Protein AF-A0A6S7HRQ6-F1 (afdb_monomer_lite)

pLDDT: mean 72.03, std 25.21, range [22.36, 98.38]

Secondary structure (DSSP, 8-state):
--------S-SPP-TTS------PPPP----SPPP--TT-----------SSSS---EEEEE-SSTT--EEEEE-SBS-B-TT-EEEEEESSPPPHHHHHH----STTEEEETTEEEE--S--TT-GGGGPBPTTHHHHHHHHHHHHBTTSPPP-HHHHHHHHHHHHHT-SEEEEEETTEEEEEESS-B--BSS-EEEB---S-TTTTHHHHHHHSTTTT-HHHHHHHHHHHH-TTB-PPPS--TT-SSSS-STT-----

Radius of gyration: 21.32 Å; chains: 1; bounding box: 49×42×85 Å

Sequence (260 aa):
MYKEFRPILNAPADPAASWKPKQRAPPVKAENEWPDSQDNDLFFFRMVKCPLRMETLCFRAKSTIPNAGYGLFLKRHKLVERGTHLCLYSEQPLTPDELAQSQSSNMYMLETSKGMYDAEDVTGNNLGRYANQPNVLPALRRIKEMSTKPRPSMNENDWKAIEAQIDSACNAEYKVVRKQLVVVAKIDLQESVNSEEIFTNYGSMRNYWIAAEREKPGCFGREISSIVRLLLNSPDCNWRRNVPPGEANEKFSLKHFMQF

Structure (mmCIF, N/CA/C/O backbone):
data_AF-A0A6S7HRQ6-F1
#
_entry.id   AF-A0A6S7HRQ6-F1
#
loop_
_atom_site.group_PDB
_atom_site.id
_atom_site.type_symbol
_atom_site.label_atom_id
_atom_site.label_alt_id
_atom_site.label_comp_id
_atom_site.label_asym_id
_atom_site.label_entity_id
_atom_site.label_seq_id
_atom_site.pdbx_PDB_ins_code
_atom_site.Cartn_x
_atom_site.Cartn_y
_atom_site.Cartn_z
_atom_site.occupancy
_atom_site.B_iso_or_equiv
_atom_site.auth_seq_id
_atom_site.auth_comp_id
_atom_site.auth_asym_id
_atom_site.auth_atom_id
_atom_site.pdbx_PDB_model_num
ATOM 1 N N . MET A 1 1 ? -3.545 -11.130 54.863 1.00 29.12 1 MET A N 1
ATOM 2 C CA . MET A 1 1 ? -2.093 -10.998 55.101 1.00 29.12 1 MET A CA 1
ATOM 3 C C . MET A 1 1 ? -1.419 -11.139 53.734 1.00 29.12 1 MET A C 1
ATOM 5 O O . MET A 1 1 ? -1.639 -12.166 53.120 1.00 29.12 1 MET A O 1
ATOM 9 N N . TYR A 1 2 ? -0.789 -10.050 53.255 1.00 22.36 2 TYR A N 1
ATOM 10 C CA . TYR A 1 2 ? 0.035 -9.826 52.034 1.00 22.36 2 TYR A CA 1
ATOM 11 C C . TYR A 1 2 ? -0.389 -10.496 50.703 1.00 22.36 2 TYR A C 1
ATOM 13 O O . TYR A 1 2 ? -0.373 -11.709 50.582 1.00 22.36 2 TYR A O 1
ATOM 21 N N . LYS A 1 3 ? -0.917 -9.763 49.703 1.00 35.81 3 LYS A N 1
ATOM 22 C CA . LYS A 1 3 ? -0.229 -8.884 48.718 1.00 35.81 3 LYS A CA 1
ATOM 23 C C . LYS A 1 3 ? 0.915 -9.580 47.969 1.00 35.81 3 LYS A C 1
ATOM 25 O O . LYS A 1 3 ? 2.029 -9.569 48.471 1.00 35.81 3 LYS A O 1
ATOM 30 N N . GLU A 1 4 ? 0.670 -9.961 46.714 1.00 34.44 4 GLU A N 1
ATOM 31 C CA . GLU A 1 4 ? 1.670 -9.815 45.650 1.00 34.44 4 GLU A CA 1
ATOM 32 C C . GLU A 1 4 ? 1.034 -9.208 44.396 1.00 34.44 4 GLU A C 1
ATOM 34 O O . GLU A 1 4 ? 0.183 -9.780 43.722 1.00 34.44 4 GLU A O 1
ATOM 39 N N . PHE A 1 5 ? 1.452 -7.971 44.159 1.00 28.55 5 PHE A N 1
ATOM 40 C CA . PHE A 1 5 ? 1.257 -7.164 42.969 1.00 28.55 5 PHE A CA 1
ATOM 41 C C . PHE A 1 5 ? 2.426 -7.479 42.026 1.00 28.55 5 PHE A C 1
ATOM 43 O O . PHE A 1 5 ? 3.573 -7.370 42.461 1.00 28.55 5 PHE A O 1
ATOM 50 N N . ARG A 1 6 ? 2.168 -7.784 40.749 1.00 29.00 6 ARG A N 1
ATOM 51 C CA . ARG A 1 6 ? 3.126 -7.600 39.642 1.00 29.00 6 ARG A CA 1
ATOM 52 C C . ARG A 1 6 ? 2.379 -7.169 38.369 1.00 29.00 6 ARG A C 1
ATOM 54 O O . ARG A 1 6 ? 1.208 -7.500 38.219 1.00 29.00 6 ARG A O 1
ATOM 61 N N . PRO A 1 7 ? 3.003 -6.315 37.541 1.00 27.50 7 PRO A N 1
ATOM 62 C CA . PRO A 1 7 ? 2.430 -5.016 37.185 1.00 27.50 7 PRO A CA 1
ATOM 63 C C . PRO A 1 7 ? 1.814 -4.975 35.788 1.00 27.50 7 PRO A C 1
ATOM 65 O O . PRO A 1 7 ? 2.317 -5.589 34.851 1.00 27.50 7 PRO A O 1
ATOM 68 N N . ILE A 1 8 ? 0.788 -4.134 35.643 1.00 26.44 8 ILE A N 1
ATOM 69 C CA . ILE A 1 8 ? 0.351 -3.596 34.354 1.00 26.44 8 ILE A CA 1
ATOM 70 C C . ILE A 1 8 ? 1.519 -2.789 33.781 1.00 26.44 8 ILE A C 1
ATOM 72 O O . ILE A 1 8 ? 1.889 -1.745 34.323 1.00 26.44 8 ILE A O 1
ATOM 76 N N . LEU A 1 9 ? 2.114 -3.281 32.697 1.00 29.33 9 LEU A N 1
ATOM 77 C CA . LEU A 1 9 ? 3.144 -2.560 31.962 1.00 29.33 9 LEU A CA 1
ATOM 78 C C . LEU A 1 9 ? 2.475 -1.476 31.098 1.00 29.33 9 LEU A C 1
ATOM 80 O O . LEU A 1 9 ? 1.962 -1.748 30.018 1.00 29.33 9 LEU A O 1
ATOM 84 N N . ASN A 1 10 ? 2.543 -0.246 31.622 1.00 33.28 10 ASN A N 1
ATOM 85 C CA . ASN A 1 10 ? 2.468 1.055 30.940 1.00 33.28 10 ASN A CA 1
ATOM 86 C C . ASN A 1 10 ? 1.089 1.723 30.758 1.00 33.28 10 ASN A C 1
ATOM 88 O O . ASN A 1 10 ? 0.632 2.016 29.655 1.00 33.28 10 ASN A O 1
ATOM 92 N N . ALA A 1 11 ? 0.520 2.128 31.898 1.00 28.09 11 ALA A N 1
ATOM 93 C CA . ALA A 1 11 ? -0.054 3.470 32.060 1.00 28.09 11 ALA A CA 1
ATOM 94 C C . ALA A 1 11 ? 1.038 4.550 31.816 1.00 28.09 11 ALA A C 1
ATOM 96 O O . ALA A 1 11 ? 2.221 4.248 31.985 1.00 28.09 11 ALA A O 1
ATOM 97 N N . PRO A 1 12 ? 0.692 5.782 31.389 1.00 29.06 12 PRO A N 1
ATOM 98 C CA . PRO A 1 12 ? 1.670 6.771 30.932 1.00 29.06 12 PRO A CA 1
ATOM 99 C C . PRO A 1 12 ? 2.701 7.104 32.015 1.00 29.06 12 PRO A C 1
ATOM 101 O O . PRO A 1 12 ? 2.336 7.459 33.135 1.00 29.06 12 PRO A O 1
ATOM 104 N N . ALA A 1 13 ? 3.983 7.025 31.654 1.00 32.62 13 ALA A N 1
ATOM 105 C CA . ALA A 1 13 ? 5.040 7.632 32.443 1.00 32.62 13 ALA A CA 1
ATOM 106 C C . ALA A 1 13 ? 4.883 9.159 32.402 1.00 32.62 13 ALA A C 1
ATOM 108 O O . ALA A 1 13 ? 4.584 9.745 31.359 1.00 32.62 13 ALA A O 1
ATOM 109 N N . ASP A 1 14 ? 5.063 9.760 33.572 1.00 32.12 14 ASP A N 1
ATOM 110 C CA . ASP A 1 14 ? 5.265 11.184 33.807 1.00 32.12 14 ASP A CA 1
ATOM 111 C C . ASP A 1 14 ? 6.090 11.834 32.669 1.00 32.12 14 ASP A C 1
ATOM 113 O O . ASP A 1 14 ? 7.192 11.356 32.377 1.00 32.12 14 ASP A O 1
ATOM 117 N N . PRO A 1 15 ? 5.600 12.905 32.008 1.00 36.91 15 PRO A N 1
ATOM 118 C CA . PRO A 1 15 ? 6.309 13.563 30.909 1.00 36.91 15 PRO A CA 1
ATOM 119 C C . PRO A 1 15 ? 7.652 14.211 31.308 1.00 36.91 15 PRO A C 1
ATOM 121 O O . PRO A 1 15 ? 8.310 14.791 30.446 1.00 36.91 15 PRO A O 1
ATOM 124 N N . ALA A 1 16 ? 8.093 14.094 32.566 1.00 35.72 16 ALA A N 1
ATOM 125 C CA . ALA A 1 16 ? 9.411 14.527 33.031 1.00 35.72 16 ALA A CA 1
ATOM 126 C C . ALA A 1 16 ? 10.438 13.393 33.292 1.00 35.72 16 ALA A C 1
ATOM 128 O O . ALA A 1 16 ? 11.583 13.688 33.640 1.00 35.72 16 ALA A O 1
ATOM 129 N N . ALA A 1 17 ? 10.107 12.109 33.102 1.00 35.09 17 ALA A N 1
ATOM 130 C CA . ALA A 1 17 ? 11.016 10.997 33.425 1.00 35.09 17 ALA A CA 1
ATOM 131 C C . ALA A 1 17 ? 11.833 10.485 32.211 1.00 35.09 17 ALA A C 1
ATOM 133 O O . ALA A 1 17 ? 11.486 9.507 31.557 1.00 35.09 17 ALA A O 1
ATOM 134 N N . SER A 1 18 ? 12.937 11.185 31.930 1.00 33.75 18 SER A N 1
ATOM 135 C CA . SER A 1 18 ? 14.217 10.661 31.402 1.00 33.75 18 SER A CA 1
ATOM 136 C C . SER A 1 18 ? 14.208 9.613 30.265 1.00 33.75 18 SER A C 1
ATOM 138 O O . SER A 1 18 ? 14.479 8.428 30.462 1.00 33.75 18 SER A O 1
ATOM 140 N N . TRP A 1 19 ? 14.110 10.086 29.019 1.00 27.83 19 TRP A N 1
ATOM 141 C CA . TRP A 1 19 ? 14.612 9.356 27.846 1.00 27.83 19 TRP A CA 1
ATOM 142 C C . TRP A 1 19 ? 16.152 9.307 27.878 1.00 27.83 19 TRP A C 1
ATOM 144 O O . TRP A 1 19 ? 16.812 10.348 27.924 1.00 27.83 19 TRP A O 1
ATOM 154 N N . LYS A 1 20 ? 16.738 8.104 27.852 1.00 29.94 20 LYS A N 1
ATOM 155 C CA . LYS A 1 20 ? 18.152 7.881 27.505 1.00 29.94 20 LYS A CA 1
ATOM 156 C C . LYS A 1 20 ? 18.225 6.934 26.304 1.00 29.94 20 LYS A C 1
ATOM 158 O O . LYS A 1 20 ? 17.516 5.928 26.299 1.00 29.94 20 LYS A O 1
ATOM 163 N N . PRO A 1 21 ? 19.080 7.210 25.308 1.00 36.69 21 PRO A N 1
ATOM 164 C CA . PRO A 1 21 ? 19.176 6.387 24.116 1.00 36.69 21 PRO A CA 1
ATOM 165 C C . PRO A 1 21 ? 20.077 5.160 24.341 1.00 36.69 21 PRO A C 1
ATOM 167 O O . PRO A 1 21 ? 21.089 5.240 25.037 1.00 36.69 21 PRO A O 1
ATOM 170 N N . LYS A 1 22 ? 19.742 4.083 23.617 1.00 40.81 22 LYS A N 1
ATOM 171 C CA . LYS A 1 22 ? 20.521 2.860 23.323 1.00 40.81 22 LYS A CA 1
ATOM 172 C C . LYS A 1 22 ? 20.528 1.749 24.382 1.00 40.81 22 LYS A C 1
ATOM 174 O O . LYS A 1 22 ? 21.333 1.757 25.302 1.00 40.81 22 LYS A O 1
ATOM 179 N N . GLN A 1 23 ? 19.775 0.686 24.092 1.00 30.56 23 GLN A N 1
ATOM 180 C CA . GLN A 1 23 ? 20.301 -0.681 23.958 1.00 30.56 23 GLN A CA 1
ATOM 181 C C . GLN A 1 23 ? 19.296 -1.517 23.153 1.00 30.56 23 GLN A C 1
ATOM 183 O O . GLN A 1 23 ? 18.096 -1.467 23.405 1.00 30.56 23 GLN A O 1
ATOM 188 N N . ARG A 1 24 ? 19.797 -2.240 22.142 1.00 33.38 24 ARG A N 1
ATOM 189 C CA . ARG A 1 24 ? 19.028 -3.193 21.330 1.00 33.38 24 ARG A CA 1
ATOM 190 C C . ARG A 1 24 ? 18.336 -4.165 22.287 1.00 33.38 24 ARG A C 1
ATOM 192 O O . ARG A 1 24 ? 19.027 -4.859 23.033 1.00 33.38 24 ARG A O 1
ATOM 199 N N . ALA A 1 25 ? 17.005 -4.203 22.279 1.00 32.84 25 ALA A N 1
ATOM 200 C CA . ALA A 1 25 ? 16.290 -5.259 22.978 1.00 32.84 25 ALA A CA 1
ATOM 201 C C . ALA A 1 25 ? 16.753 -6.610 22.399 1.00 32.84 25 ALA A C 1
ATOM 203 O O . ALA A 1 25 ? 16.927 -6.717 21.178 1.00 32.84 25 ALA A O 1
ATOM 204 N N . PRO A 1 26 ? 17.016 -7.627 23.237 1.00 27.30 26 PRO A N 1
ATOM 205 C CA . PRO A 1 26 ? 17.322 -8.955 22.732 1.00 27.30 26 PRO A CA 1
ATOM 206 C C . PRO A 1 26 ? 16.148 -9.444 21.869 1.00 27.30 26 PRO A C 1
ATOM 208 O O . PRO A 1 26 ? 15.001 -9.087 22.153 1.00 27.30 26 PRO A O 1
ATOM 211 N N . PRO A 1 27 ? 16.407 -10.243 20.819 1.00 31.53 27 PRO A N 1
ATOM 212 C CA . PRO A 1 27 ? 15.344 -10.782 19.987 1.00 31.53 27 PRO A CA 1
ATOM 213 C C . PRO A 1 27 ? 14.391 -11.570 20.883 1.00 31.53 27 PRO A C 1
ATOM 215 O O . PRO A 1 27 ? 14.789 -12.540 21.530 1.00 31.53 27 PRO A O 1
ATOM 218 N N . VAL A 1 28 ? 13.135 -11.130 20.945 1.00 32.78 28 VAL A N 1
ATOM 219 C CA . VAL A 1 28 ? 12.069 -11.917 21.555 1.00 32.78 28 VAL A CA 1
ATOM 220 C C . VAL A 1 28 ? 11.981 -13.189 20.722 1.00 32.78 28 VAL A C 1
ATOM 222 O O . VAL A 1 28 ? 11.617 -13.142 19.547 1.00 32.78 28 VAL A O 1
ATOM 225 N N . LYS A 1 29 ? 12.394 -14.322 21.301 1.00 30.25 29 LYS A N 1
ATOM 226 C CA . LYS A 1 29 ? 12.142 -15.631 20.704 1.00 30.25 29 LYS A CA 1
ATOM 227 C C . LYS A 1 29 ? 10.643 -15.722 20.441 1.00 30.25 29 LYS A C 1
ATOM 229 O O . LYS A 1 29 ? 9.848 -15.517 21.355 1.00 30.25 29 LYS A O 1
ATOM 234 N N . ALA A 1 30 ? 10.281 -16.004 19.194 1.00 36.78 30 ALA A N 1
ATOM 235 C CA . ALA A 1 30 ? 8.922 -16.320 18.786 1.00 36.78 30 ALA A CA 1
ATOM 236 C C . ALA A 1 30 ? 8.525 -17.691 19.360 1.00 36.78 30 ALA A C 1
ATOM 238 O O . ALA A 1 30 ? 8.412 -18.674 18.644 1.00 36.78 30 ALA A O 1
ATOM 239 N N . GLU A 1 31 ? 8.373 -17.764 20.676 1.00 34.47 31 GLU A N 1
ATOM 240 C CA . GLU A 1 31 ? 7.768 -18.884 21.386 1.00 34.47 31 GLU A CA 1
ATOM 241 C C . GLU A 1 31 ? 6.504 -18.340 22.041 1.00 34.47 31 GLU A C 1
ATOM 243 O O . GLU A 1 31 ? 6.502 -17.926 23.195 1.00 34.47 31 GLU A O 1
ATOM 248 N N . ASN A 1 32 ? 5.488 -18.182 21.196 1.00 32.75 32 ASN A N 1
ATOM 249 C CA . ASN A 1 32 ? 4.058 -18.303 21.463 1.00 32.75 32 ASN A CA 1
ATOM 250 C C . ASN A 1 32 ? 3.363 -17.832 20.185 1.00 32.75 32 ASN A C 1
ATOM 252 O O . ASN A 1 32 ? 3.335 -16.640 19.870 1.00 32.75 32 ASN A O 1
ATOM 256 N N . GLU A 1 33 ? 2.877 -18.800 19.410 1.00 32.81 33 GLU A N 1
ATOM 257 C CA . GLU A 1 33 ? 1.923 -18.560 18.336 1.00 32.81 33 GLU A CA 1
ATOM 258 C C . GLU A 1 33 ? 0.812 -17.656 18.877 1.00 32.81 33 GLU A C 1
ATOM 260 O O . GLU A 1 33 ? 0.221 -17.911 19.929 1.00 32.81 33 GLU A O 1
ATOM 265 N N . TRP A 1 34 ? 0.580 -16.543 18.184 1.00 41.44 34 TRP A N 1
ATOM 266 C CA . TRP A 1 34 ? -0.569 -15.697 18.468 1.00 41.44 34 TRP A CA 1
ATOM 267 C C . TRP A 1 34 ? -1.810 -16.550 18.221 1.00 41.44 34 TRP A C 1
ATOM 269 O O . TRP A 1 34 ? -1.871 -17.174 17.162 1.00 41.44 34 TRP A O 1
ATOM 279 N N . PRO A 1 35 ? -2.777 -16.614 19.150 1.00 33.88 35 PRO A N 1
ATOM 280 C CA . PRO A 1 35 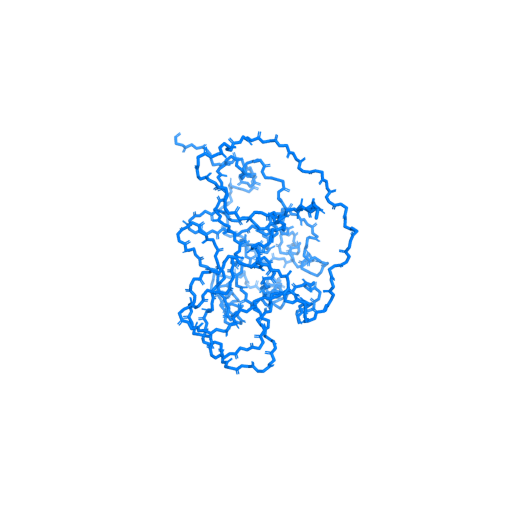? -3.954 -17.431 18.924 1.00 33.88 35 PRO A CA 1
ATOM 281 C C . PRO A 1 35 ? -4.648 -16.957 17.644 1.00 33.88 35 PRO A C 1
ATOM 283 O O . PRO A 1 35 ? -4.976 -15.778 17.518 1.00 33.88 35 PRO A O 1
ATOM 286 N N . ASP A 1 36 ? -4.909 -17.890 16.729 1.00 37.69 36 ASP A N 1
ATOM 287 C CA . ASP A 1 36 ? -5.730 -17.702 15.521 1.00 37.69 36 ASP A CA 1
ATOM 288 C C . ASP A 1 36 ? -7.200 -17.348 15.849 1.00 37.69 36 ASP A C 1
ATOM 290 O O . ASP A 1 36 ? -8.063 -17.335 14.968 1.00 37.69 36 ASP A O 1
ATOM 294 N N . SER A 1 37 ? -7.531 -17.096 17.121 1.00 36.59 37 SER A N 1
ATOM 295 C CA . SER A 1 37 ? -8.910 -16.964 17.562 1.00 36.59 37 SER A CA 1
ATOM 296 C C . SER A 1 37 ? -9.469 -15.576 17.264 1.00 36.59 37 SER A C 1
ATOM 298 O O . SER A 1 37 ? -8.946 -14.539 17.672 1.00 36.59 37 SER A O 1
ATOM 300 N N . GLN A 1 38 ? -10.613 -15.589 16.584 1.00 39.88 38 GLN A N 1
ATOM 301 C CA . GLN A 1 38 ? -11.461 -14.435 16.288 1.00 39.88 38 GLN A CA 1
ATOM 302 C C . GLN A 1 38 ? -12.079 -13.791 17.553 1.00 39.88 38 GLN A C 1
ATOM 304 O O . GLN A 1 38 ? -12.745 -12.762 17.444 1.00 39.88 38 GLN A O 1
ATOM 309 N N . ASP A 1 39 ? -11.797 -14.337 18.746 1.00 35.44 39 ASP A N 1
ATOM 310 C CA . ASP A 1 39 ? -12.572 -14.103 19.972 1.00 35.44 39 ASP A CA 1
ATOM 311 C C . ASP A 1 39 ? -11.772 -13.601 21.189 1.00 35.44 39 ASP A C 1
ATOM 313 O O . ASP A 1 39 ? -12.357 -13.388 22.249 1.00 35.44 39 ASP A O 1
ATOM 317 N N . ASN A 1 40 ? -10.457 -13.370 21.096 1.00 33.59 40 ASN A N 1
ATOM 318 C CA . ASN A 1 40 ? -9.702 -12.847 22.245 1.00 33.59 40 ASN A CA 1
ATOM 319 C C . ASN A 1 40 ? -9.580 -11.313 22.215 1.00 33.59 40 ASN A C 1
ATOM 321 O O . ASN A 1 40 ? -8.639 -10.747 21.661 1.00 33.59 40 ASN A O 1
ATOM 325 N N . ASP A 1 41 ? -10.530 -10.650 22.882 1.00 36.84 41 ASP A N 1
ATOM 326 C CA . ASP A 1 41 ? -10.647 -9.197 23.126 1.00 36.84 41 ASP A CA 1
ATOM 327 C C . ASP A 1 41 ? -9.560 -8.594 24.050 1.00 36.84 41 ASP A C 1
ATOM 329 O O . ASP A 1 41 ? -9.804 -7.649 24.801 1.00 36.84 41 ASP A O 1
ATOM 333 N N . LEU A 1 42 ? -8.329 -9.107 24.025 1.00 34.81 42 LEU A N 1
ATOM 334 C CA . LEU A 1 42 ? -7.272 -8.694 24.956 1.00 34.81 42 LEU A CA 1
ATOM 335 C C . LEU A 1 42 ? -6.035 -8.138 24.250 1.00 34.81 42 LEU A C 1
ATOM 337 O O . LEU A 1 42 ? -4.926 -8.607 24.478 1.00 34.81 42 LEU A O 1
ATOM 341 N N . PHE A 1 43 ? -6.206 -7.084 23.447 1.00 38.94 43 PHE A N 1
ATOM 342 C CA . PHE A 1 43 ? -5.093 -6.208 23.059 1.00 38.94 43 PHE A CA 1
ATOM 343 C C . PHE A 1 43 ? -5.511 -4.733 23.161 1.00 38.94 43 PHE A C 1
ATOM 345 O O . PHE A 1 43 ? -6.375 -4.247 22.436 1.00 38.94 43 PHE A O 1
ATOM 352 N N . PHE A 1 44 ? -4.925 -4.038 24.140 1.00 34.44 44 PHE A N 1
ATOM 353 C CA . PHE A 1 44 ? -5.252 -2.662 24.516 1.00 34.44 44 PHE A CA 1
ATOM 354 C C . PHE A 1 44 ? -4.856 -1.655 23.426 1.00 34.44 44 PHE A C 1
ATOM 356 O O . PHE A 1 44 ? -3.679 -1.521 23.107 1.00 34.44 44 PHE A O 1
ATOM 363 N N . PHE A 1 45 ? -5.828 -0.866 22.955 1.00 36.62 45 PHE A N 1
ATOM 364 C CA . PHE A 1 45 ? -5.596 0.372 22.208 1.00 36.62 45 PHE A CA 1
ATOM 365 C C . PHE A 1 45 ? -5.743 1.589 23.112 1.00 36.62 45 PHE A C 1
ATOM 367 O O . PHE A 1 45 ? -6.702 1.716 23.879 1.00 36.62 45 PHE A O 1
ATOM 374 N N . ARG A 1 46 ? -4.858 2.571 22.929 1.00 31.22 46 ARG A N 1
ATOM 375 C CA . ARG A 1 46 ? -5.168 3.955 23.283 1.00 31.22 46 ARG A CA 1
ATOM 376 C C . ARG A 1 46 ? -6.260 4.436 22.323 1.00 31.22 46 ARG A C 1
ATOM 378 O O . ARG A 1 46 ? -5.978 4.817 21.192 1.00 31.22 46 ARG A O 1
ATOM 385 N N . MET A 1 47 ? -7.514 4.379 22.769 1.00 33.06 47 MET A N 1
ATOM 386 C CA . MET A 1 47 ? -8.655 4.871 21.999 1.00 33.06 47 MET A CA 1
ATOM 387 C C . MET A 1 47 ? -8.509 6.375 21.732 1.00 33.06 47 MET A C 1
ATOM 389 O O . MET A 1 47 ? -8.455 7.184 22.661 1.00 33.06 47 MET A O 1
ATOM 393 N N . VAL A 1 48 ? -8.488 6.767 20.458 1.00 35.06 48 VAL A N 1
ATOM 394 C CA . VAL A 1 48 ? -8.862 8.131 20.062 1.00 35.06 48 VAL A CA 1
ATOM 395 C C . VAL A 1 48 ? -10.372 8.232 20.270 1.00 35.06 48 VAL A C 1
ATOM 397 O O . VAL A 1 48 ? -11.092 7.304 19.910 1.00 35.06 48 VAL A O 1
ATOM 400 N N . LYS A 1 49 ? -10.866 9.314 20.888 1.00 31.75 49 LYS A N 1
ATOM 401 C CA . LYS A 1 49 ? -12.310 9.526 21.089 1.00 31.75 49 LYS A CA 1
ATOM 402 C C . LYS A 1 49 ? -13.041 9.418 19.743 1.00 31.75 49 LYS A C 1
ATOM 404 O O . LYS A 1 49 ? -13.012 10.358 18.955 1.00 31.75 49 LYS A O 1
ATOM 409 N N . CYS A 1 50 ? -13.698 8.285 19.517 1.00 36.00 50 CYS A N 1
ATOM 410 C CA . CYS A 1 50 ? -14.712 8.114 18.491 1.00 36.00 50 CYS A CA 1
ATOM 411 C C . CYS A 1 50 ? -16.036 8.601 19.105 1.00 36.00 50 CYS A C 1
ATOM 413 O O . CYS A 1 50 ? -16.423 8.098 20.163 1.00 36.00 50 CYS A O 1
ATOM 415 N N . PRO A 1 51 ? -16.705 9.621 18.540 1.00 34.62 51 PRO A N 1
ATOM 416 C CA . PRO A 1 51 ? -17.919 10.195 19.124 1.00 34.62 51 PRO A CA 1
ATOM 417 C C . PRO A 1 51 ? -19.145 9.264 19.069 1.00 34.62 51 PRO A C 1
ATOM 419 O O . PRO A 1 51 ? -20.208 9.640 19.556 1.00 34.62 51 PRO A O 1
ATOM 422 N N . LEU A 1 52 ? -19.009 8.040 18.551 1.00 34.50 52 LEU A N 1
ATOM 423 C CA . LEU A 1 52 ? -20.066 7.038 18.520 1.00 34.50 52 LEU A CA 1
ATOM 424 C C . LEU A 1 52 ? -19.659 5.835 19.378 1.00 34.50 52 LEU A C 1
ATOM 426 O O . LEU A 1 52 ? -18.583 5.260 19.229 1.00 34.50 52 LEU A O 1
ATOM 430 N N . ARG A 1 53 ? -20.516 5.476 20.333 1.00 33.31 53 ARG A N 1
ATOM 431 C CA . ARG A 1 53 ? -20.341 4.293 21.179 1.00 33.31 53 ARG A CA 1
ATOM 432 C C . ARG A 1 53 ? -20.351 3.018 20.311 1.00 33.31 53 ARG A C 1
ATOM 434 O O . ARG A 1 53 ? -21.356 2.762 19.656 1.00 33.31 53 ARG A O 1
ATOM 441 N N . MET A 1 54 ? -19.297 2.207 20.476 1.00 37.81 54 MET A N 1
ATOM 442 C CA . MET A 1 54 ? -19.186 0.747 20.253 1.00 37.81 54 MET A CA 1
ATOM 443 C C . MET A 1 54 ? -18.605 0.267 18.901 1.00 37.81 54 MET A C 1
ATOM 445 O O . MET A 1 54 ? -19.321 0.081 17.925 1.00 37.81 54 MET A O 1
ATOM 449 N N . GLU A 1 55 ? -17.293 -0.018 18.970 1.00 42.56 55 GLU A N 1
ATOM 450 C CA . GLU A 1 55 ? -16.506 -1.045 18.253 1.00 42.56 55 GLU A CA 1
ATOM 451 C C . GLU A 1 55 ? -16.132 -0.845 16.772 1.00 42.56 55 GLU A C 1
ATOM 453 O O . GLU A 1 55 ? -16.591 -1.552 15.885 1.00 42.56 55 GLU A O 1
ATOM 458 N N . THR A 1 56 ? -15.121 -0.009 16.520 1.00 53.28 56 THR A N 1
ATOM 459 C CA . THR A 1 56 ? -14.161 -0.221 15.417 1.00 53.28 56 THR A CA 1
ATOM 460 C C . THR A 1 56 ? -12.930 -0.947 15.967 1.00 53.28 56 THR A C 1
ATOM 462 O O . THR A 1 56 ? -11.865 -0.366 16.172 1.00 53.28 56 THR A O 1
ATOM 465 N N . LEU A 1 57 ? -13.084 -2.237 16.278 1.00 73.00 57 LEU A N 1
ATOM 466 C CA . LEU A 1 57 ? -11.968 -3.100 16.665 1.00 73.00 57 LEU A CA 1
ATOM 467 C C . LEU A 1 57 ? -11.331 -3.647 15.388 1.00 73.00 57 LEU A C 1
ATOM 469 O O . LEU A 1 57 ? -11.805 -4.623 14.808 1.00 73.00 57 LEU A O 1
ATOM 473 N N . CYS A 1 58 ? -10.278 -2.984 14.915 1.00 85.50 58 CYS A N 1
ATOM 474 C CA . CYS A 1 58 ? -9.442 -3.580 13.884 1.00 85.50 58 CYS A CA 1
ATOM 475 C C . CYS A 1 58 ? -8.679 -4.775 14.470 1.00 85.50 58 CYS A C 1
ATOM 477 O O . CYS A 1 58 ? -8.238 -4.735 15.619 1.00 85.50 58 CYS A O 1
ATOM 479 N N . PHE A 1 59 ? -8.484 -5.824 13.682 1.00 84.44 59 PHE A N 1
ATOM 480 C CA . PHE A 1 59 ? -7.714 -7.000 14.068 1.00 84.44 59 PHE A CA 1
ATOM 481 C C . PHE A 1 59 ? -6.906 -7.531 12.884 1.00 84.44 59 PHE A C 1
ATOM 483 O O . PHE A 1 59 ? -7.139 -7.164 11.735 1.00 84.44 59 PHE A O 1
ATOM 490 N N . ARG A 1 60 ? -5.920 -8.381 13.168 1.00 88.31 60 ARG A N 1
ATOM 491 C CA . ARG A 1 60 ? -5.111 -9.050 12.148 1.00 88.31 60 ARG A CA 1
ATOM 492 C C . ARG A 1 60 ? -5.688 -10.435 11.879 1.00 88.31 60 ARG A C 1
ATOM 494 O O . ARG A 1 60 ? -5.838 -11.211 12.817 1.00 88.31 60 ARG A O 1
ATOM 501 N N . ALA A 1 61 ? -5.919 -10.772 10.617 1.00 86.06 61 ALA A N 1
ATOM 502 C CA . ALA A 1 61 ? -6.270 -12.128 10.192 1.00 86.06 61 ALA A CA 1
ATOM 503 C C . ALA A 1 61 ? -5.600 -12.463 8.857 1.00 86.06 61 ALA A C 1
ATOM 505 O O . ALA A 1 61 ? -4.918 -11.621 8.277 1.00 86.06 61 ALA A O 1
ATOM 506 N N . LYS A 1 62 ? -5.724 -13.704 8.377 1.00 93.25 62 LYS A N 1
ATOM 507 C CA . LYS A 1 62 ? -5.184 -14.094 7.067 1.00 93.25 62 LYS A CA 1
ATOM 508 C C . LYS A 1 62 ? -5.849 -13.265 5.964 1.00 93.25 62 LYS A C 1
ATOM 510 O O . LYS A 1 62 ? -7.073 -13.187 5.920 1.00 93.25 62 LYS A O 1
ATOM 515 N N . SER A 1 63 ? -5.045 -12.660 5.092 1.00 94.38 63 SER A N 1
ATOM 516 C CA . SER A 1 63 ? -5.553 -11.821 4.004 1.00 94.38 63 SER A CA 1
ATOM 517 C C . SER A 1 63 ? -6.350 -12.640 2.989 1.00 94.38 63 SER A C 1
ATOM 519 O O . SER A 1 63 ? -6.031 -13.802 2.712 1.00 94.38 63 SER A O 1
ATOM 521 N N . THR A 1 64 ? -7.365 -12.008 2.401 1.00 94.75 64 THR A N 1
ATOM 522 C CA . THR A 1 64 ? -8.097 -12.530 1.242 1.00 94.75 64 THR A CA 1
ATOM 523 C C . THR A 1 64 ? -7.274 -12.445 -0.047 1.00 94.75 64 THR A C 1
ATOM 525 O O . THR A 1 64 ? -7.570 -13.150 -1.014 1.00 94.75 64 THR A O 1
ATOM 528 N N . ILE A 1 65 ? -6.199 -11.647 -0.065 1.00 92.56 65 ILE A N 1
ATOM 529 C CA . ILE A 1 65 ? -5.264 -11.568 -1.187 1.00 92.56 65 ILE A CA 1
ATOM 530 C C . ILE A 1 65 ? -4.359 -12.816 -1.186 1.00 92.56 65 ILE A C 1
ATOM 532 O O . ILE A 1 65 ? -3.653 -13.078 -0.203 1.00 92.56 65 ILE A O 1
ATOM 536 N N . PRO A 1 66 ? -4.304 -13.583 -2.293 1.00 87.81 66 PRO A N 1
ATOM 537 C CA . PRO A 1 66 ? -3.452 -14.764 -2.380 1.00 87.81 66 PRO A CA 1
ATOM 538 C C . PRO A 1 66 ? -1.980 -14.445 -2.093 1.00 87.81 66 PRO A C 1
ATOM 540 O O . PRO A 1 66 ? -1.388 -13.575 -2.728 1.00 87.81 66 PRO A O 1
ATOM 543 N N . ASN A 1 67 ? -1.376 -15.204 -1.174 1.00 84.56 67 ASN A N 1
ATOM 544 C CA . ASN A 1 67 ? 0.034 -15.099 -0.771 1.00 84.56 67 ASN A CA 1
ATOM 545 C C . ASN A 1 67 ? 0.455 -13.761 -0.124 1.00 84.56 67 ASN A C 1
ATOM 547 O O . ASN A 1 67 ? 1.651 -13.535 0.029 1.00 84.56 67 ASN A O 1
ATOM 551 N N . ALA A 1 68 ? -0.483 -12.907 0.302 1.00 86.75 68 ALA A N 1
ATOM 552 C CA . ALA A 1 68 ? -0.164 -11.651 0.998 1.00 86.75 68 ALA A CA 1
ATOM 553 C C . ALA A 1 68 ? 0.134 -11.828 2.502 1.00 86.75 68 ALA A C 1
ATOM 555 O O . ALA A 1 68 ? 0.552 -10.893 3.178 1.00 86.75 68 ALA A O 1
ATOM 556 N N . GLY A 1 69 ? -0.068 -13.031 3.049 1.00 90.56 69 GLY A N 1
ATOM 557 C CA . GLY A 1 69 ? 0.100 -13.293 4.477 1.00 90.56 69 GLY A CA 1
ATOM 558 C C . GLY A 1 69 ? -1.097 -12.790 5.281 1.00 90.56 69 GLY A C 1
ATOM 559 O O . GLY A 1 69 ? -2.196 -13.333 5.155 1.00 90.56 69 GLY A O 1
ATOM 560 N N . TYR A 1 70 ? -0.879 -11.784 6.126 1.00 90.12 70 TYR A N 1
ATOM 561 C CA . TYR A 1 70 ? -1.910 -11.218 6.997 1.00 90.12 70 TYR A CA 1
ATOM 562 C C . TYR A 1 70 ? -2.485 -9.919 6.426 1.00 90.12 70 TYR A C 1
ATOM 564 O O . TYR A 1 70 ? -1.786 -9.180 5.743 1.00 90.12 70 TYR A O 1
ATOM 572 N N . GLY A 1 71 ? -3.748 -9.650 6.739 1.00 93.00 71 GLY A N 1
ATOM 573 C CA . GLY A 1 71 ? -4.466 -8.417 6.444 1.00 93.00 71 GLY A CA 1
ATOM 574 C C . GLY A 1 71 ? -4.997 -7.753 7.713 1.00 93.00 71 GLY A C 1
ATOM 575 O O . GLY A 1 71 ? -5.120 -8.388 8.768 1.00 93.00 71 GLY A O 1
ATOM 576 N N . LEU A 1 72 ? -5.310 -6.465 7.600 1.00 94.12 72 LEU A N 1
ATOM 577 C CA . LEU A 1 72 ? -6.062 -5.702 8.587 1.00 94.12 72 LEU A CA 1
ATOM 578 C C . LEU A 1 72 ? -7.549 -5.912 8.326 1.00 94.12 72 LEU A C 1
ATOM 580 O O . LEU A 1 72 ? -8.006 -5.693 7.214 1.00 94.12 72 LEU A O 1
ATOM 584 N N . PHE A 1 73 ? -8.305 -6.292 9.344 1.00 91.69 73 PHE A N 1
ATOM 585 C CA . PHE A 1 73 ? -9.741 -6.498 9.243 1.00 91.69 73 PHE A CA 1
ATOM 586 C C . PHE A 1 73 ? -10.470 -5.607 10.224 1.00 91.69 73 PHE A C 1
ATOM 588 O O . PHE A 1 73 ? -10.031 -5.423 11.358 1.00 91.69 73 PHE A O 1
ATOM 595 N N . LEU A 1 74 ? -11.611 -5.096 9.797 1.00 88.31 74 LEU A N 1
ATOM 596 C CA . LEU A 1 74 ? -12.595 -4.479 10.659 1.00 88.31 74 LEU A CA 1
ATOM 597 C C . LEU A 1 74 ? -13.578 -5.564 11.122 1.00 88.31 74 LEU A C 1
ATOM 599 O O . LEU A 1 74 ? -14.122 -6.289 10.288 1.00 88.31 74 LEU A O 1
ATOM 603 N N . LYS A 1 75 ? -13.779 -5.721 12.442 1.00 82.88 75 LYS A N 1
ATOM 604 C CA . LYS A 1 75 ? -14.838 -6.597 12.994 1.00 82.88 75 LYS A CA 1
ATOM 605 C C . LYS A 1 75 ? -16.215 -6.135 12.510 1.00 82.88 75 LYS A C 1
ATOM 607 O O . LYS A 1 75 ? -16.347 -5.002 12.065 1.00 82.88 75 LYS A O 1
ATOM 612 N N . ARG A 1 76 ? -17.244 -6.980 12.673 1.00 82.19 76 ARG A N 1
ATOM 613 C CA . ARG A 1 76 ? -18.658 -6.595 12.488 1.00 82.19 76 ARG A CA 1
ATOM 614 C C . ARG A 1 76 ? -18.914 -5.186 13.039 1.00 82.19 76 ARG A C 1
ATOM 616 O O . ARG A 1 76 ? -18.515 -4.878 14.163 1.00 82.19 76 ARG A O 1
ATOM 623 N N . HIS A 1 77 ? -19.550 -4.339 12.248 1.00 78.31 77 HIS A N 1
ATOM 624 C CA . HIS A 1 77 ? -19.628 -2.914 12.535 1.00 78.31 77 HIS A CA 1
ATOM 625 C C . HIS A 1 77 ? -20.931 -2.327 12.007 1.00 78.31 77 HIS A C 1
ATOM 627 O O . HIS A 1 77 ? -21.506 -2.809 11.033 1.00 78.31 77 HIS A O 1
ATOM 633 N N . LYS A 1 78 ? -21.379 -1.243 12.642 1.00 83.19 78 LYS A N 1
ATOM 634 C CA . LYS A 1 78 ? -22.378 -0.345 12.051 1.00 83.19 78 LYS A CA 1
ATOM 635 C C . LYS A 1 78 ? -21.732 0.498 10.954 1.00 83.19 78 LYS A C 1
ATOM 637 O O . LYS A 1 78 ? -20.534 0.381 10.714 1.00 83.19 78 LYS A O 1
ATOM 642 N N . LEU A 1 79 ? -22.508 1.370 10.317 1.00 85.38 79 LEU A N 1
ATOM 643 C CA . LEU A 1 79 ? -21.978 2.369 9.390 1.00 85.38 79 LEU A CA 1
ATOM 644 C C . LEU A 1 79 ? -20.725 3.056 9.969 1.00 85.38 79 LEU A C 1
ATOM 646 O O . LEU A 1 79 ? -20.783 3.656 11.045 1.00 85.38 79 LEU A O 1
ATOM 650 N N . VAL A 1 80 ? -19.612 2.971 9.241 1.00 84.50 80 VAL A N 1
ATOM 651 C CA . VAL A 1 80 ? -18.388 3.725 9.519 1.00 84.50 80 VAL A CA 1
ATOM 652 C C . VAL A 1 80 ? -18.280 4.826 8.482 1.00 84.50 80 VAL A C 1
ATOM 654 O O . VAL A 1 80 ? -18.055 4.567 7.302 1.00 84.50 80 VAL A O 1
ATOM 657 N N . GLU A 1 81 ? -18.447 6.063 8.933 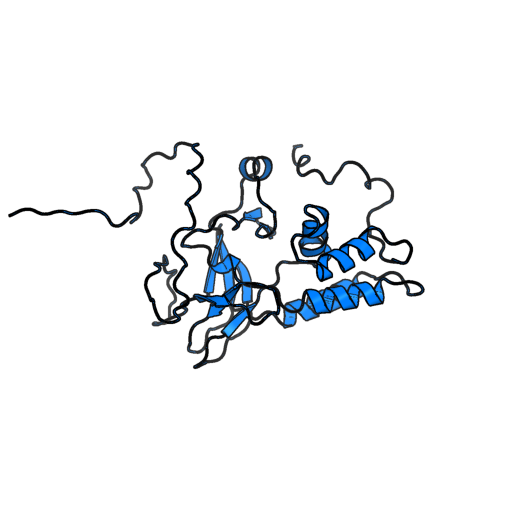1.00 87.19 81 GLU A N 1
ATOM 658 C CA . GLU A 1 81 ? -18.405 7.232 8.061 1.00 87.19 81 GLU A CA 1
ATOM 659 C C . GLU A 1 81 ? -17.006 7.436 7.473 1.00 87.19 81 GLU A C 1
ATOM 661 O O . GLU A 1 81 ? -15.978 7.211 8.131 1.00 87.19 81 GLU A O 1
ATOM 666 N N . ARG A 1 82 ? -16.965 7.946 6.244 1.00 91.69 82 ARG A N 1
ATOM 667 C CA . ARG A 1 82 ? -15.745 8.408 5.595 1.00 91.69 82 ARG A CA 1
ATOM 668 C C . ARG A 1 82 ? -14.951 9.346 6.508 1.00 91.69 82 ARG A C 1
ATOM 670 O O . ARG A 1 82 ? -15.472 10.282 7.106 1.00 91.69 82 ARG A O 1
ATOM 677 N N . GLY A 1 83 ? -13.641 9.133 6.559 1.00 85.31 83 GLY A N 1
ATOM 678 C CA . GLY A 1 83 ? -12.700 9.894 7.376 1.00 85.31 83 GLY A CA 1
ATOM 679 C C . GLY A 1 83 ? -12.575 9.393 8.815 1.00 85.31 83 GLY A C 1
ATOM 680 O O . GLY A 1 83 ? -11.730 9.912 9.550 1.00 85.31 83 GLY A O 1
ATOM 681 N N . THR A 1 84 ? -13.352 8.380 9.216 1.00 86.44 84 THR A N 1
ATOM 682 C CA . THR A 1 84 ? -13.226 7.758 10.538 1.00 86.44 84 THR A CA 1
ATOM 683 C C . THR A 1 84 ? -11.842 7.149 10.719 1.00 86.44 84 THR A C 1
ATOM 685 O O . THR A 1 84 ? -11.356 6.408 9.868 1.00 86.44 84 THR A O 1
ATOM 688 N N . HIS A 1 85 ? -11.215 7.443 11.857 1.00 88.69 85 HIS A N 1
ATOM 689 C CA . HIS A 1 85 ? -9.951 6.842 12.268 1.00 88.69 85 HIS A CA 1
ATOM 690 C C . HIS A 1 85 ? -10.143 5.362 12.614 1.00 88.69 85 HIS A C 1
ATOM 692 O O . HIS A 1 85 ? -10.821 5.046 13.591 1.00 88.69 85 HIS A O 1
ATOM 698 N N . LEU A 1 86 ? -9.518 4.475 11.838 1.00 86.75 86 LEU A N 1
ATOM 699 C CA . LEU A 1 86 ? -9.611 3.028 12.023 1.00 86.75 86 LEU A CA 1
ATOM 700 C C . LEU A 1 86 ? -8.524 2.528 12.976 1.00 86.75 86 LEU A C 1
ATOM 702 O O . LEU A 1 86 ? -8.817 1.902 13.990 1.00 86.75 86 LEU A O 1
ATOM 706 N N . CYS A 1 87 ? -7.262 2.836 12.679 1.00 87.56 87 CYS A N 1
ATOM 707 C CA . CYS A 1 87 ? -6.131 2.464 13.523 1.00 87.56 87 CYS A CA 1
ATOM 708 C C . CYS A 1 87 ? -4.894 3.316 13.218 1.00 87.56 87 CYS A C 1
ATOM 710 O O . CYS A 1 87 ? -4.841 4.060 12.238 1.00 87.56 87 CYS A O 1
ATOM 712 N N . LEU A 1 88 ? -3.881 3.193 14.069 1.00 88.69 88 LEU A N 1
ATOM 713 C CA . LEU A 1 88 ? -2.597 3.850 13.884 1.00 88.69 88 LEU A CA 1
ATOM 714 C C . LEU A 1 88 ? -1.674 2.990 13.000 1.00 88.69 88 LEU A C 1
ATOM 716 O O . LEU A 1 88 ? -1.615 1.769 13.149 1.00 88.69 88 LEU A O 1
ATOM 720 N N . TYR A 1 89 ? -0.937 3.641 12.098 1.00 88.19 89 TYR A N 1
ATOM 721 C CA . TYR A 1 89 ? 0.165 3.036 11.347 1.00 88.19 89 TYR A CA 1
ATOM 722 C C . TYR A 1 89 ? 1.509 3.301 12.029 1.00 88.19 89 TYR A C 1
ATOM 724 O O . TYR A 1 89 ? 2.255 2.370 12.294 1.00 88.19 89 TYR A O 1
ATOM 732 N N . SER A 1 90 ? 1.814 4.561 12.344 1.00 89.94 90 SER A N 1
ATOM 733 C CA . SER A 1 90 ? 3.061 4.936 13.018 1.00 89.94 90 SER A CA 1
ATOM 734 C C . SER A 1 90 ? 2.878 6.217 13.832 1.00 89.94 90 SER A C 1
ATOM 736 O O . SER A 1 90 ? 2.167 7.137 13.418 1.00 89.94 90 SER A O 1
ATOM 738 N N . GLU A 1 91 ? 3.475 6.266 15.026 1.00 86.44 91 GLU A N 1
ATOM 739 C CA . GLU A 1 91 ? 3.276 7.363 15.983 1.00 86.44 91 GLU A CA 1
ATOM 740 C C . GLU A 1 91 ? 3.940 8.669 15.542 1.00 86.44 91 GLU A C 1
ATOM 742 O O . GLU A 1 91 ? 3.413 9.748 15.826 1.00 86.44 91 GLU A O 1
ATOM 747 N N . GLN A 1 92 ? 5.096 8.577 14.884 1.00 90.00 92 GLN A N 1
ATOM 748 C CA . GLN A 1 92 ? 5.897 9.719 14.457 1.00 90.00 92 GLN A CA 1
ATOM 749 C C . GLN A 1 92 ? 6.649 9.389 13.166 1.00 90.00 92 GLN A C 1
ATOM 751 O O . GLN A 1 92 ? 6.959 8.220 12.930 1.00 90.00 92 GLN A O 1
ATOM 756 N N . PRO A 1 93 ? 6.960 10.397 12.335 1.00 91.31 93 PRO A N 1
ATOM 757 C CA . PRO A 1 93 ? 7.899 10.196 11.248 1.00 91.31 93 PRO A CA 1
ATOM 758 C C . PRO A 1 93 ? 9.305 9.948 11.807 1.00 91.31 93 PRO A C 1
ATOM 760 O O . PRO A 1 93 ? 9.661 10.484 12.859 1.00 91.31 93 PRO A O 1
ATOM 763 N N . LEU A 1 94 ? 10.111 9.196 11.065 1.00 89.56 94 LEU A N 1
ATOM 764 C CA . LEU A 1 94 ? 11.535 9.045 11.317 1.00 89.56 94 LEU A CA 1
ATOM 765 C C . LEU A 1 94 ? 12.233 10.403 11.208 1.00 89.56 94 LEU A C 1
ATOM 767 O O . LEU A 1 94 ? 12.025 11.168 10.259 1.00 89.56 94 LEU A O 1
ATOM 771 N N . THR A 1 95 ? 13.101 10.684 12.169 1.00 91.75 95 THR A N 1
ATOM 772 C CA . THR A 1 95 ? 14.076 11.771 12.066 1.00 91.75 95 THR A CA 1
ATOM 773 C C . THR A 1 95 ? 15.149 11.439 11.017 1.00 91.75 95 THR A C 1
ATOM 775 O O . THR A 1 95 ? 15.357 10.265 10.697 1.00 91.75 95 THR A O 1
ATOM 778 N N . PRO A 1 96 ? 15.879 12.439 10.483 1.00 87.81 96 PRO A N 1
ATOM 779 C CA . PRO A 1 96 ? 16.979 12.186 9.548 1.00 87.81 96 PRO A CA 1
ATOM 780 C C . PRO A 1 96 ? 18.037 11.216 10.095 1.00 87.81 96 PRO A C 1
ATOM 782 O O . PRO A 1 96 ? 18.518 10.355 9.361 1.00 87.81 96 PRO A O 1
ATOM 785 N N . ASP A 1 97 ? 18.350 11.311 11.391 1.00 88.56 97 ASP A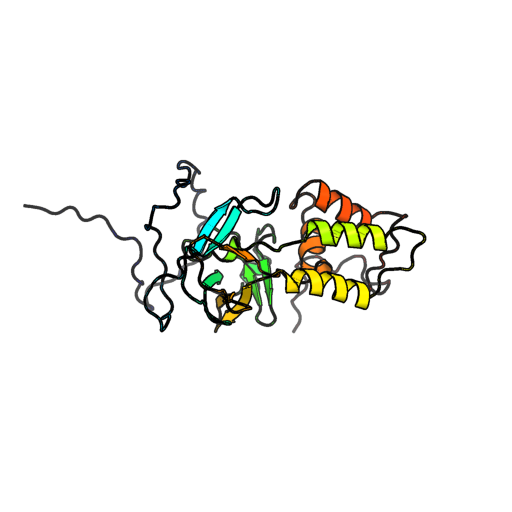 N 1
ATOM 786 C CA . ASP A 1 97 ? 19.318 10.433 12.053 1.00 88.56 97 ASP A CA 1
ATOM 787 C C . ASP A 1 97 ? 18.802 8.992 12.175 1.00 88.56 97 ASP A C 1
ATOM 789 O O . ASP A 1 97 ? 19.560 8.049 11.945 1.00 88.56 97 ASP A O 1
ATOM 793 N N . GLU A 1 98 ? 17.518 8.809 12.504 1.00 88.62 98 GLU A N 1
ATOM 794 C CA . GLU A 1 98 ? 16.883 7.485 12.556 1.00 88.62 98 GLU A CA 1
ATOM 795 C C . GLU A 1 98 ? 16.811 6.849 11.169 1.00 88.62 98 GLU A C 1
ATOM 797 O O . GLU A 1 98 ? 17.126 5.671 11.029 1.00 88.62 98 GLU A O 1
ATOM 802 N N . LEU A 1 99 ? 16.471 7.625 10.135 1.00 84.19 99 LEU A N 1
ATOM 803 C CA . LEU A 1 99 ? 16.443 7.145 8.756 1.00 84.19 99 LEU A CA 1
ATOM 804 C C . LEU A 1 99 ? 17.840 6.717 8.282 1.00 84.19 99 LEU A C 1
ATOM 806 O O . LEU A 1 99 ? 17.990 5.638 7.715 1.00 84.19 99 LEU A O 1
ATOM 810 N N . ALA A 1 100 ? 18.873 7.519 8.562 1.00 81.62 100 ALA A N 1
ATOM 811 C CA . ALA A 1 100 ? 20.254 7.213 8.181 1.00 81.62 100 ALA A CA 1
ATOM 812 C C . ALA A 1 100 ? 20.824 5.974 8.896 1.00 81.62 100 ALA A C 1
ATOM 814 O O . ALA A 1 100 ? 21.732 5.319 8.379 1.00 81.62 100 ALA A O 1
ATOM 815 N N . GLN A 1 101 ? 20.312 5.663 10.089 1.00 82.62 101 GLN A N 1
ATOM 816 C CA . GLN A 1 101 ? 20.711 4.499 10.887 1.00 82.62 101 GLN A CA 1
ATOM 817 C C . GLN A 1 101 ? 19.769 3.303 10.716 1.00 82.62 101 GLN A C 1
ATOM 819 O O . GLN A 1 101 ? 20.053 2.229 11.256 1.00 82.62 101 GLN A O 1
ATOM 824 N N . SER A 1 102 ? 18.662 3.478 9.991 1.00 76.81 102 SER A N 1
ATOM 825 C CA . SER A 1 102 ? 17.634 2.459 9.861 1.00 76.81 102 SER A CA 1
ATOM 826 C C . SER A 1 102 ? 18.193 1.221 9.166 1.00 76.81 102 SER A C 1
ATOM 828 O O . SER A 1 102 ? 18.820 1.295 8.109 1.00 76.81 102 SER A O 1
ATOM 830 N N . GLN A 1 103 ? 17.961 0.061 9.780 1.00 78.44 103 GLN A N 1
ATOM 831 C CA . GLN A 1 103 ? 18.191 -1.247 9.161 1.00 78.44 103 GLN A CA 1
ATOM 832 C C . GLN A 1 103 ? 16.893 -1.824 8.589 1.00 78.44 103 GLN A C 1
ATOM 834 O O . GLN A 1 103 ? 16.796 -3.038 8.399 1.00 78.44 103 GLN A O 1
ATOM 839 N N . SER A 1 104 ? 15.904 -0.954 8.362 1.00 76.06 104 SER A N 1
ATOM 840 C CA . SER A 1 104 ? 14.591 -1.347 7.890 1.00 76.06 104 SER A CA 1
ATOM 841 C C . SER A 1 104 ? 14.679 -2.076 6.557 1.00 76.06 104 SER A C 1
ATOM 843 O O . SER A 1 104 ? 15.517 -1.778 5.704 1.00 76.06 104 SER A O 1
ATOM 845 N N . SER A 1 105 ? 13.795 -3.045 6.354 1.00 72.19 105 SER A N 1
ATOM 846 C CA . SER A 1 105 ? 13.605 -3.678 5.054 1.00 72.19 105 SER A CA 1
ATOM 847 C C . SER A 1 105 ? 12.930 -2.760 4.036 1.00 72.19 105 SER A C 1
ATOM 849 O O . SER A 1 105 ? 12.770 -3.179 2.890 1.00 72.19 105 SER A O 1
ATOM 851 N N . ASN A 1 106 ? 12.499 -1.563 4.453 1.00 75.38 106 ASN A N 1
ATOM 852 C CA . ASN A 1 106 ? 11.697 -0.596 3.703 1.00 75.38 106 ASN A CA 1
ATOM 853 C C . ASN A 1 106 ? 10.306 -1.117 3.290 1.00 75.38 106 ASN A C 1
ATOM 855 O O . ASN A 1 106 ? 9.499 -0.365 2.751 1.00 75.38 106 ASN A O 1
ATOM 859 N N . MET A 1 107 ? 9.963 -2.373 3.610 1.00 81.44 107 MET A N 1
ATOM 860 C CA . MET A 1 107 ? 8.658 -2.975 3.301 1.00 81.44 107 MET A CA 1
ATOM 861 C C . MET A 1 107 ? 7.511 -2.381 4.127 1.00 81.44 107 MET A C 1
ATOM 863 O O . MET A 1 107 ? 6.353 -2.556 3.782 1.00 81.44 107 MET A O 1
ATOM 867 N N . TYR A 1 108 ? 7.810 -1.685 5.220 1.00 86.81 108 TYR A N 1
ATOM 868 C CA . TYR A 1 108 ? 6.818 -0.998 6.055 1.00 86.81 108 TYR A CA 1
ATOM 869 C C . TYR A 1 108 ? 7.110 0.499 6.144 1.00 86.81 108 TYR A C 1
ATOM 871 O O . TYR A 1 108 ? 6.714 1.159 7.103 1.00 86.81 108 TYR A O 1
ATOM 879 N N . MET A 1 109 ? 7.835 1.024 5.155 1.00 89.69 109 MET A N 1
ATOM 880 C CA . MET A 1 109 ? 8.200 2.425 5.107 1.00 89.69 109 MET A CA 1
ATOM 881 C C . MET A 1 109 ? 7.299 3.166 4.123 1.00 89.69 109 MET A C 1
ATOM 883 O O . MET A 1 109 ? 7.260 2.842 2.938 1.00 89.69 109 MET A O 1
ATOM 887 N N . LEU A 1 110 ? 6.572 4.165 4.614 1.00 90.38 110 LEU A N 1
ATOM 888 C CA . LEU A 1 110 ? 5.687 5.005 3.814 1.00 90.38 110 LEU A CA 1
ATOM 889 C C . LEU A 1 110 ? 6.190 6.445 3.799 1.00 90.38 110 LEU A C 1
ATOM 891 O O . LEU A 1 110 ? 6.367 7.074 4.844 1.00 90.38 110 LEU A O 1
ATOM 895 N N . GLU A 1 111 ? 6.380 6.977 2.596 1.00 88.50 111 GLU A N 1
ATOM 896 C CA . GLU A 1 111 ? 6.695 8.384 2.376 1.00 88.50 111 GLU A CA 1
ATOM 897 C C . GLU A 1 111 ? 5.413 9.218 2.303 1.00 88.50 111 GLU A C 1
ATOM 899 O O . GLU A 1 111 ? 4.458 8.887 1.599 1.00 88.50 111 GLU A O 1
ATOM 904 N N . THR A 1 112 ? 5.401 10.347 3.009 1.00 87.25 112 THR A N 1
ATOM 905 C CA . THR A 1 112 ? 4.333 11.348 2.924 1.00 87.25 112 THR A CA 1
ATOM 906 C C . THR A 1 112 ? 4.931 12.743 2.765 1.00 87.25 112 THR A C 1
ATOM 908 O O . THR A 1 112 ? 6.100 12.973 3.068 1.00 87.25 112 THR A O 1
ATOM 911 N N . SER A 1 113 ? 4.096 13.736 2.445 1.00 84.38 113 SER A N 1
ATOM 912 C CA . SER A 1 113 ? 4.508 15.151 2.445 1.00 84.38 113 SER A CA 1
ATOM 913 C C . SER A 1 113 ? 4.950 15.689 3.817 1.00 84.38 113 SER A C 1
ATOM 915 O O . SER A 1 113 ? 5.405 16.828 3.912 1.00 84.38 113 SER A O 1
ATOM 917 N N . LYS A 1 114 ? 4.783 14.910 4.894 1.00 86.31 114 LYS A N 1
ATOM 918 C CA . LYS A 1 114 ? 5.148 15.272 6.271 1.00 86.31 114 LYS A CA 1
ATOM 919 C C . LYS A 1 114 ? 6.316 14.454 6.827 1.00 86.31 114 LYS A C 1
ATOM 921 O O . LYS A 1 114 ? 6.680 14.676 7.978 1.00 86.31 114 LYS A O 1
ATOM 926 N N . GLY A 1 115 ? 6.887 13.542 6.040 1.00 89.31 115 GLY A N 1
ATOM 927 C CA . GLY A 1 115 ? 8.026 12.714 6.433 1.00 89.31 115 GLY A CA 1
ATOM 928 C C . GLY A 1 115 ? 7.847 11.233 6.106 1.00 89.31 115 GLY A C 1
ATOM 929 O O . GLY A 1 115 ? 6.815 10.823 5.564 1.00 89.31 115 GLY A O 1
ATOM 930 N N . MET A 1 116 ? 8.873 10.462 6.467 1.00 90.88 116 MET A N 1
ATOM 931 C CA . MET A 1 116 ? 8.948 9.007 6.322 1.00 90.88 116 MET A CA 1
ATOM 932 C C . MET A 1 116 ? 8.415 8.335 7.579 1.00 90.88 116 MET A C 1
ATOM 934 O O . MET A 1 116 ? 8.835 8.689 8.674 1.00 90.88 116 MET A O 1
ATOM 938 N N . TYR A 1 117 ? 7.530 7.359 7.441 1.00 89.94 117 TYR A N 1
ATOM 939 C CA . TYR A 1 117 ? 6.973 6.605 8.560 1.00 89.94 117 TYR A CA 1
ATOM 940 C C . TYR A 1 117 ? 7.344 5.144 8.414 1.00 89.94 117 TYR A C 1
ATOM 942 O O . TYR A 1 117 ? 7.089 4.565 7.364 1.00 89.94 117 TYR A O 1
ATOM 950 N N . ASP A 1 118 ? 7.900 4.552 9.464 1.00 90.94 118 ASP A N 1
ATOM 951 C CA . ASP A 1 118 ? 8.243 3.133 9.491 1.00 90.94 118 ASP A CA 1
ATOM 952 C C . ASP A 1 118 ? 7.403 2.409 10.547 1.00 90.94 118 ASP A C 1
ATOM 954 O O . ASP A 1 118 ? 7.183 2.921 11.652 1.00 90.94 118 ASP A O 1
ATOM 958 N N . ALA A 1 119 ? 6.887 1.243 10.171 1.00 88.31 119 ALA A N 1
ATOM 959 C CA . ALA A 1 119 ? 6.100 0.354 11.015 1.00 88.31 119 ALA A CA 1
ATOM 960 C C . ALA A 1 119 ? 6.620 -1.095 10.982 1.00 88.31 119 ALA A C 1
ATOM 962 O O . ALA A 1 119 ? 5.862 -2.033 11.254 1.00 88.31 119 ALA A O 1
ATOM 963 N N . GLU A 1 120 ? 7.894 -1.305 10.631 1.00 86.19 120 GLU A N 1
ATOM 964 C CA . GLU A 1 120 ? 8.483 -2.643 10.583 1.00 86.19 120 GLU A CA 1
ATOM 965 C C . GLU A 1 120 ? 8.473 -3.320 11.955 1.00 86.19 120 GLU A C 1
ATOM 967 O O . GLU A 1 120 ? 7.949 -4.436 12.071 1.00 86.19 120 GLU A O 1
ATOM 972 N N . ASP A 1 121 ? 8.955 -2.623 12.988 1.00 83.06 121 ASP A N 1
ATOM 973 C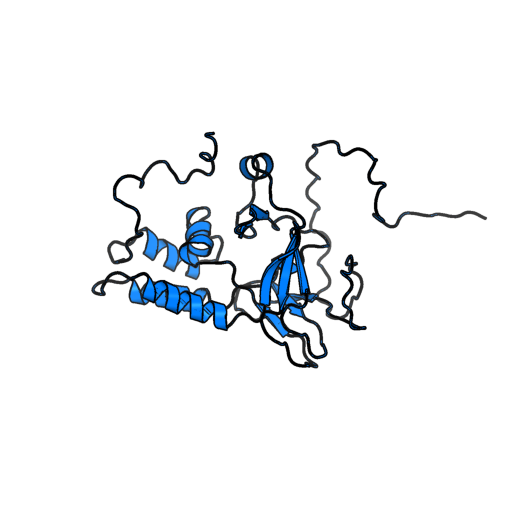 CA . ASP A 1 121 ? 8.920 -3.093 14.370 1.00 83.06 121 ASP A CA 1
ATOM 974 C C . ASP A 1 121 ? 7.472 -3.217 14.850 1.00 83.06 121 ASP A C 1
ATOM 976 O O . ASP A 1 121 ? 6.710 -2.248 14.897 1.00 83.06 121 ASP A O 1
ATOM 980 N N . VAL A 1 122 ? 7.066 -4.432 15.215 1.00 72.81 122 VAL A N 1
ATOM 981 C CA . VAL A 1 122 ? 5.702 -4.689 15.683 1.00 72.81 122 VAL A CA 1
ATOM 982 C C . VAL A 1 122 ? 5.530 -4.085 17.072 1.00 72.81 122 VAL A C 1
ATOM 984 O O . VAL A 1 122 ? 6.188 -4.490 18.029 1.00 72.81 122 VAL A O 1
ATOM 987 N N . THR A 1 123 ? 4.598 -3.144 17.191 1.00 74.06 123 THR A N 1
ATOM 988 C CA . THR A 1 123 ? 4.194 -2.553 18.468 1.00 74.06 123 THR A CA 1
ATOM 989 C C . THR A 1 123 ? 2.713 -2.826 18.705 1.00 74.06 123 THR A C 1
ATOM 991 O O . THR A 1 123 ? 1.966 -3.124 17.775 1.00 74.06 123 THR A O 1
ATOM 994 N N . GLY A 1 124 ? 2.246 -2.711 19.950 1.00 65.31 124 GLY A N 1
ATOM 995 C CA . GLY A 1 124 ? 0.819 -2.894 20.249 1.00 65.31 124 GLY A CA 1
ATOM 996 C C . GLY A 1 124 ? -0.100 -1.910 19.507 1.00 65.31 124 GLY A C 1
ATOM 997 O O . GLY A 1 124 ? -1.275 -2.201 19.315 1.00 65.31 124 GLY A O 1
ATOM 998 N N . ASN A 1 125 ? 0.432 -0.771 19.049 1.00 72.12 125 ASN A N 1
ATOM 999 C CA . ASN A 1 125 ? -0.363 0.317 18.487 1.00 72.12 125 ASN A CA 1
ATOM 1000 C C . ASN A 1 125 ? -0.354 0.373 16.948 1.00 72.12 125 ASN A C 1
ATOM 1002 O O . ASN A 1 125 ? -1.209 1.052 16.391 1.00 72.12 125 ASN A O 1
ATOM 1006 N N . ASN A 1 126 ? 0.553 -0.311 16.237 1.00 83.62 126 ASN A N 1
ATOM 1007 C CA . ASN A 1 126 ? 0.747 -0.122 14.788 1.00 83.62 126 ASN A CA 1
ATOM 1008 C C . ASN A 1 126 ? -0.008 -1.111 13.885 1.00 83.62 126 ASN A C 1
ATOM 1010 O O . ASN A 1 126 ? 0.518 -1.547 12.860 1.00 83.62 126 ASN A O 1
ATOM 1014 N N . LEU A 1 127 ? -1.259 -1.454 14.218 1.00 87.62 127 LEU A N 1
ATOM 1015 C CA . LEU A 1 127 ? -2.063 -2.384 13.406 1.00 87.62 127 LEU A CA 1
ATOM 1016 C C . LEU A 1 127 ? -2.207 -1.971 11.938 1.00 87.62 127 LEU A C 1
ATOM 1018 O O . LEU A 1 127 ? -2.352 -2.845 11.085 1.00 87.62 127 LEU A O 1
ATOM 1022 N N . GLY A 1 128 ? -2.109 -0.676 11.624 1.00 89.81 128 GLY A N 1
ATOM 1023 C CA . GLY A 1 128 ? -2.160 -0.183 10.250 1.00 89.81 128 GLY A CA 1
ATOM 1024 C C . GLY A 1 128 ? -1.115 -0.817 9.326 1.00 89.81 128 GLY A C 1
ATOM 1025 O O . GLY A 1 128 ? -1.326 -0.841 8.114 1.00 89.81 128 GLY A O 1
ATOM 1026 N N . ARG A 1 129 ? -0.025 -1.376 9.874 1.00 90.88 129 ARG A N 1
ATOM 1027 C CA . ARG A 1 129 ? 1.008 -2.109 9.123 1.00 90.88 129 ARG A CA 1
ATOM 1028 C C . ARG A 1 129 ? 0.480 -3.334 8.371 1.00 90.88 129 ARG A C 1
ATOM 1030 O O . ARG A 1 129 ? 1.151 -3.815 7.470 1.00 90.88 129 ARG A O 1
ATOM 1037 N N . TYR A 1 130 ? -0.676 -3.865 8.774 1.00 93.25 130 TYR A N 1
ATOM 1038 C CA . TYR A 1 130 ? -1.296 -5.037 8.152 1.00 93.25 130 TYR A CA 1
ATOM 1039 C C . TYR A 1 130 ? -2.311 -4.676 7.061 1.00 93.25 130 TYR A C 1
ATOM 1041 O O . TYR A 1 130 ? -2.827 -5.576 6.408 1.00 93.25 130 TYR A O 1
ATOM 1049 N N . ALA A 1 131 ? -2.642 -3.394 6.864 1.00 95.75 131 ALA A N 1
ATOM 1050 C CA . ALA A 1 131 ? -3.523 -2.996 5.769 1.00 95.75 131 ALA A CA 1
ATOM 1051 C C . ALA A 1 131 ? -2.810 -3.275 4.446 1.00 95.75 131 ALA A C 1
ATOM 1053 O O . ALA A 1 131 ? -1.708 -2.770 4.249 1.00 95.75 131 ALA A O 1
ATOM 1054 N N . ASN A 1 132 ? -3.404 -4.093 3.575 1.00 96.69 132 ASN A N 1
ATOM 1055 C CA . ASN A 1 132 ? -2.789 -4.509 2.314 1.00 96.69 132 ASN A CA 1
ATOM 1056 C C . ASN A 1 132 ? -3.132 -3.557 1.166 1.00 96.69 132 ASN A C 1
ATOM 1058 O O . ASN A 1 132 ? -4.211 -2.965 1.153 1.00 96.69 132 ASN A O 1
ATOM 1062 N N . GLN A 1 133 ? -2.260 -3.473 0.158 1.00 95.88 133 GLN A N 1
ATOM 1063 C CA . GLN A 1 133 ? -2.624 -2.862 -1.120 1.00 95.88 133 GLN A CA 1
ATOM 1064 C C . GLN A 1 133 ? -3.248 -3.908 -2.055 1.00 95.88 133 GLN A C 1
ATOM 1066 O O . GLN A 1 133 ? -2.601 -4.910 -2.380 1.00 95.88 133 GLN A O 1
ATOM 1071 N N . PRO A 1 134 ? -4.493 -3.703 -2.516 1.00 96.19 134 PRO A N 1
ATOM 1072 C CA . PRO A 1 134 ? -5.169 -4.650 -3.384 1.00 96.19 134 PRO A CA 1
ATOM 1073 C C . PRO A 1 134 ? -4.632 -4.547 -4.816 1.00 96.19 134 PRO A C 1
ATOM 1075 O O . PRO A 1 134 ? -4.058 -3.540 -5.226 1.00 96.19 134 PRO A O 1
ATOM 1078 N N . ASN A 1 135 ? -4.852 -5.591 -5.618 1.00 95.38 135 ASN A N 1
ATOM 1079 C CA . ASN A 1 135 ? -4.624 -5.584 -7.071 1.00 95.38 135 ASN A CA 1
ATOM 1080 C C . ASN A 1 135 ? -3.189 -5.270 -7.554 1.00 95.38 135 ASN A C 1
ATOM 1082 O O . ASN A 1 135 ? -2.987 -5.046 -8.748 1.00 95.38 135 ASN A O 1
ATOM 1086 N N . VAL A 1 136 ? -2.180 -5.350 -6.682 1.00 94.06 136 VAL A N 1
ATOM 1087 C CA . VAL A 1 136 ? -0.760 -5.109 -7.011 1.00 94.06 136 VAL A CA 1
ATOM 1088 C C . VAL A 1 136 ? -0.268 -6.035 -8.122 1.00 94.06 136 VAL A C 1
ATOM 1090 O O . VAL A 1 136 ? 0.276 -5.584 -9.128 1.00 94.06 136 VAL A O 1
ATOM 1093 N N . LEU A 1 137 ? -0.481 -7.344 -7.973 1.00 93.50 137 LEU A N 1
ATOM 1094 C CA . LEU A 1 137 ? -0.039 -8.324 -8.962 1.00 93.50 137 LEU A CA 1
ATOM 1095 C C . LEU A 1 137 ? -0.785 -8.189 -10.307 1.00 93.50 137 LEU A C 1
ATOM 1097 O O . LEU A 1 137 ? -0.111 -8.142 -11.339 1.00 93.50 137 LEU A O 1
ATOM 1101 N N . PRO A 1 138 ? -2.131 -8.068 -10.346 1.00 95.12 138 PRO A N 1
ATOM 1102 C CA . PRO A 1 138 ? -2.850 -7.697 -11.566 1.00 95.12 138 PRO A CA 1
ATOM 1103 C C . PRO A 1 138 ? -2.295 -6.439 -12.250 1.00 95.12 138 PRO A C 1
ATOM 1105 O O . PRO A 1 138 ? -2.075 -6.448 -13.462 1.00 95.12 138 PRO A O 1
ATOM 1108 N N . ALA A 1 139 ? -2.003 -5.384 -11.484 1.00 95.19 139 ALA A N 1
ATOM 1109 C CA . ALA A 1 139 ? -1.422 -4.155 -12.012 1.00 95.19 139 ALA A CA 1
ATOM 1110 C C . ALA A 1 139 ? -0.027 -4.385 -12.609 1.00 95.19 139 ALA A C 1
ATOM 1112 O O . ALA A 1 139 ? 0.238 -3.953 -13.728 1.00 95.19 139 ALA A O 1
ATOM 1113 N N . LEU A 1 140 ? 0.848 -5.124 -11.921 1.00 94.00 140 LEU A N 1
ATOM 1114 C CA . LEU A 1 140 ? 2.177 -5.474 -12.432 1.00 94.00 140 LEU A CA 1
ATOM 1115 C C . LEU A 1 140 ? 2.109 -6.305 -13.716 1.00 94.00 140 LEU A C 1
ATOM 1117 O O . LEU A 1 140 ? 2.882 -6.057 -14.640 1.00 94.00 140 LEU A O 1
ATOM 1121 N N . ARG A 1 141 ? 1.177 -7.257 -13.819 1.00 94.25 141 ARG A N 1
ATOM 1122 C CA . ARG A 1 141 ? 0.969 -8.032 -15.054 1.00 94.25 141 ARG A CA 1
ATOM 1123 C C . ARG A 1 141 ? 0.571 -7.124 -16.215 1.00 94.25 141 ARG A C 1
ATOM 1125 O O . ARG A 1 141 ? 1.175 -7.207 -17.282 1.00 94.25 141 ARG A O 1
ATOM 1132 N N . ARG A 1 142 ? -0.348 -6.184 -15.981 1.00 93.44 142 ARG A N 1
ATOM 1133 C CA . ARG A 1 142 ? -0.733 -5.178 -16.979 1.00 93.44 142 ARG A CA 1
ATOM 1134 C C . ARG A 1 142 ? 0.442 -4.281 -17.378 1.00 93.44 142 ARG A C 1
ATOM 1136 O O . ARG A 1 142 ? 0.656 -4.052 -18.565 1.00 93.44 142 ARG A O 1
ATOM 1143 N N . ILE A 1 143 ? 1.239 -3.821 -16.411 1.00 91.69 143 ILE A N 1
ATOM 1144 C CA . ILE A 1 143 ? 2.458 -3.039 -16.674 1.00 91.69 143 ILE A CA 1
ATOM 1145 C C . ILE A 1 143 ? 3.423 -3.847 -17.545 1.00 91.69 143 ILE A C 1
ATOM 1147 O O . ILE A 1 143 ? 3.932 -3.315 -18.529 1.00 91.69 143 ILE A O 1
ATOM 1151 N N . LYS A 1 144 ? 3.645 -5.131 -17.239 1.00 91.56 144 LYS A N 1
ATOM 1152 C CA . LYS A 1 144 ? 4.475 -6.029 -18.055 1.00 91.56 144 LYS A CA 1
ATOM 1153 C C . LYS A 1 144 ? 3.964 -6.110 -19.492 1.00 91.56 144 LYS A C 1
ATOM 1155 O O . LYS A 1 144 ? 4.748 -5.907 -20.408 1.00 91.56 144 LYS A O 1
ATOM 1160 N N . GLU A 1 145 ? 2.673 -6.357 -19.695 1.00 91.25 145 GLU A N 1
ATOM 1161 C CA . GLU A 1 145 ? 2.063 -6.456 -21.031 1.00 91.25 145 GLU A CA 1
ATOM 1162 C C . GLU A 1 145 ? 2.167 -5.159 -21.841 1.00 91.25 145 GLU A C 1
ATOM 1164 O O . GLU A 1 145 ? 2.321 -5.184 -23.061 1.00 91.25 145 GLU A O 1
ATOM 1169 N N . MET A 1 146 ? 2.055 -4.004 -21.186 1.00 89.12 146 MET A N 1
ATOM 1170 C CA . MET A 1 146 ? 2.228 -2.700 -21.834 1.00 89.12 146 MET A CA 1
ATOM 1171 C C . MET A 1 146 ? 3.702 -2.388 -22.100 1.00 89.12 146 MET A C 1
ATOM 1173 O O . MET A 1 146 ? 4.019 -1.730 -23.091 1.00 89.12 146 MET A O 1
ATOM 1177 N N . SER A 1 147 ? 4.591 -2.912 -21.255 1.00 88.56 147 SER A N 1
ATOM 1178 C CA . SER A 1 147 ? 6.026 -2.650 -21.315 1.00 88.56 147 SER A CA 1
ATOM 1179 C C . SER A 1 147 ? 6.790 -3.583 -22.258 1.00 88.56 147 SER A C 1
ATOM 1181 O O . SER A 1 147 ? 7.989 -3.414 -22.425 1.00 88.56 147 SER A O 1
ATOM 1183 N N . THR A 1 148 ? 6.154 -4.578 -22.880 1.00 85.88 148 THR A N 1
ATOM 1184 C CA . THR A 1 148 ? 6.819 -5.480 -23.837 1.00 85.88 148 THR A CA 1
ATOM 1185 C C . THR A 1 148 ? 6.838 -4.919 -25.260 1.00 85.88 148 THR A C 1
ATOM 1187 O O . THR A 1 148 ? 5.817 -4.454 -25.777 1.00 85.88 148 THR A O 1
ATOM 1190 N N . LYS A 1 149 ? 7.982 -5.031 -25.947 1.00 78.50 149 LYS A N 1
ATOM 1191 C CA . LYS A 1 149 ? 8.098 -4.769 -27.392 1.00 78.50 149 LYS A CA 1
ATOM 1192 C C . LYS A 1 149 ? 7.114 -5.628 -28.212 1.00 78.50 149 LYS A C 1
ATOM 1194 O O . LYS A 1 149 ? 6.814 -6.751 -27.811 1.00 78.50 149 LYS A O 1
ATOM 1199 N N . PRO A 1 150 ? 6.620 -5.127 -29.365 1.00 83.12 150 PRO A N 1
ATOM 1200 C CA . PRO A 1 150 ? 6.979 -3.869 -30.034 1.00 83.12 150 PRO A CA 1
ATOM 1201 C C . PRO A 1 150 ? 6.114 -2.663 -29.620 1.00 83.12 150 PRO A C 1
ATOM 1203 O O . PRO A 1 150 ? 6.054 -1.680 -30.354 1.00 83.12 150 PRO A O 1
ATOM 1206 N N . ARG A 1 151 ? 5.404 -2.722 -28.484 1.00 80.31 151 ARG A N 1
ATOM 1207 C CA . ARG A 1 151 ? 4.476 -1.651 -28.090 1.00 80.31 151 ARG A CA 1
ATOM 1208 C C . ARG A 1 151 ? 5.191 -0.302 -27.896 1.00 80.31 151 ARG A C 1
ATOM 1210 O O . ARG A 1 151 ? 6.401 -0.289 -27.644 1.00 80.31 151 ARG A O 1
ATOM 1217 N N . PRO A 1 152 ? 4.465 0.828 -27.974 1.00 80.81 152 PRO A N 1
ATOM 1218 C CA . PRO A 1 152 ? 4.973 2.110 -27.504 1.00 80.81 152 PRO A CA 1
ATOM 1219 C C . PRO A 1 152 ? 5.357 2.048 -26.027 1.00 80.81 152 PRO A C 1
ATOM 1221 O O . PRO A 1 152 ? 4.750 1.311 -25.250 1.00 80.81 152 PRO A O 1
ATOM 1224 N N . SER A 1 153 ? 6.346 2.854 -25.651 1.00 82.94 153 SER A N 1
ATOM 1225 C CA . SER A 1 153 ? 6.724 3.036 -24.254 1.00 82.94 153 SER A CA 1
ATOM 1226 C C . SER A 1 153 ? 5.540 3.545 -23.435 1.00 82.94 153 SER A C 1
ATOM 1228 O O . SER A 1 153 ? 4.863 4.495 -23.829 1.00 82.94 153 SER A O 1
ATOM 1230 N N . MET A 1 154 ? 5.339 2.922 -22.276 1.00 84.62 154 MET A N 1
ATOM 1231 C CA . MET A 1 154 ? 4.310 3.298 -21.311 1.00 84.62 154 MET A CA 1
ATOM 1232 C C . MET A 1 154 ? 4.478 4.764 -20.878 1.00 84.62 154 MET A C 1
ATOM 1234 O O . MET A 1 154 ? 5.553 5.162 -20.419 1.00 84.62 154 MET A O 1
ATOM 1238 N N . ASN A 1 155 ? 3.422 5.563 -21.036 1.00 85.06 155 ASN A N 1
ATOM 1239 C CA . ASN A 1 155 ? 3.427 6.995 -20.743 1.00 85.06 155 ASN A CA 1
ATOM 1240 C C . ASN A 1 155 ? 2.812 7.300 -19.363 1.00 85.06 155 ASN A C 1
ATOM 1242 O O . ASN A 1 155 ? 2.324 6.418 -18.661 1.00 85.06 155 ASN A O 1
ATOM 1246 N N . GLU A 1 156 ? 2.832 8.570 -18.953 1.00 86.44 156 GLU A N 1
ATOM 1247 C CA . GLU A 1 156 ? 2.342 8.984 -17.632 1.00 86.44 156 GLU A CA 1
ATOM 1248 C C . GLU A 1 156 ? 0.833 8.751 -17.427 1.00 86.44 156 GLU A C 1
ATOM 1250 O O . GLU A 1 156 ? 0.405 8.452 -16.315 1.00 86.44 156 GLU A O 1
ATOM 1255 N N . ASN A 1 157 ? 0.020 8.842 -18.483 1.00 89.44 157 ASN A N 1
ATOM 1256 C CA . ASN A 1 157 ? -1.415 8.566 -18.388 1.00 89.44 157 ASN A CA 1
ATOM 1257 C C . ASN A 1 157 ? -1.683 7.071 -18.181 1.00 89.44 157 ASN A C 1
ATOM 1259 O O . ASN A 1 157 ? -2.589 6.725 -17.426 1.00 89.44 157 ASN A O 1
ATOM 1263 N N . ASP A 1 158 ? -0.873 6.196 -18.784 1.00 89.44 158 ASP A N 1
ATOM 1264 C CA . ASP A 1 158 ? -0.958 4.751 -18.555 1.00 89.44 158 ASP A CA 1
ATOM 1265 C C . ASP A 1 158 ? -0.682 4.413 -17.082 1.00 89.44 158 ASP A C 1
ATOM 1267 O O . ASP A 1 158 ? -1.424 3.644 -16.469 1.00 89.44 158 ASP A O 1
ATOM 1271 N N . TRP A 1 159 ? 0.347 5.033 -16.487 1.00 87.75 159 TRP A N 1
ATOM 1272 C CA . TRP A 1 159 ? 0.660 4.880 -15.061 1.00 87.75 159 TRP A CA 1
ATOM 1273 C C . TRP A 1 159 ? -0.493 5.353 -14.181 1.00 87.75 159 TRP A C 1
ATOM 1275 O O . TRP A 1 159 ? -0.972 4.590 -13.343 1.00 87.75 159 TRP A O 1
ATOM 1285 N N . LYS A 1 160 ? -0.991 6.570 -14.423 1.00 89.75 160 LYS A N 1
ATOM 1286 C CA . LYS A 1 160 ? -2.120 7.136 -13.673 1.00 89.75 160 LYS A CA 1
ATOM 1287 C C . LYS A 1 160 ? -3.369 6.267 -13.761 1.00 89.75 160 LYS A C 1
ATOM 1289 O O . LYS A 1 160 ? -4.051 6.101 -12.758 1.00 89.75 160 LYS A O 1
ATOM 1294 N N . ALA A 1 161 ? -3.667 5.698 -14.927 1.00 92.94 161 ALA A N 1
ATOM 1295 C CA . ALA A 1 161 ? -4.832 4.836 -15.105 1.00 92.94 161 ALA A CA 1
ATOM 1296 C C . ALA A 1 161 ? -4.726 3.541 -14.282 1.00 92.94 161 ALA A C 1
ATOM 1298 O O . ALA A 1 161 ? -5.700 3.131 -13.651 1.00 92.94 161 ALA A O 1
ATOM 1299 N N . ILE A 1 162 ? -3.547 2.912 -14.258 1.00 92.38 162 ILE A N 1
ATOM 1300 C CA . ILE A 1 162 ? -3.306 1.702 -13.458 1.00 92.38 162 ILE A CA 1
ATOM 1301 C C . ILE A 1 162 ? -3.370 2.022 -11.961 1.00 92.38 162 ILE A C 1
ATOM 1303 O O . ILE A 1 162 ? -4.016 1.302 -11.201 1.00 92.38 162 ILE A O 1
ATOM 1307 N N . GLU A 1 163 ? -2.740 3.116 -11.535 1.00 91.38 163 GLU A N 1
ATOM 1308 C CA . GLU A 1 163 ? -2.718 3.531 -10.130 1.00 91.38 163 GLU A CA 1
ATOM 1309 C C . GLU A 1 163 ? -4.111 3.951 -9.635 1.00 91.38 163 GLU A C 1
ATOM 1311 O O . GLU A 1 163 ? -4.503 3.559 -8.538 1.00 91.38 163 GLU A O 1
ATOM 1316 N N . ALA A 1 164 ? -4.902 4.652 -10.456 1.00 92.81 164 ALA A N 1
ATOM 1317 C CA . ALA A 1 164 ? -6.290 4.998 -10.145 1.00 92.81 164 ALA A CA 1
ATOM 1318 C C . ALA A 1 164 ? -7.181 3.755 -9.992 1.00 92.81 164 ALA A C 1
ATOM 1320 O O . ALA A 1 164 ? -8.062 3.729 -9.134 1.00 92.81 164 ALA A O 1
ATOM 1321 N N . GLN A 1 165 ? -6.936 2.703 -10.781 1.00 94.69 165 GLN A N 1
ATOM 1322 C CA . GLN A 1 165 ? -7.657 1.439 -10.638 1.00 94.69 165 GLN A CA 1
ATOM 1323 C C . GLN A 1 165 ? -7.363 0.776 -9.285 1.00 94.69 165 GLN A C 1
ATOM 1325 O O . GLN A 1 165 ? -8.296 0.324 -8.621 1.00 94.69 165 GLN A O 1
ATOM 1330 N N . ILE A 1 166 ? -6.099 0.744 -8.848 1.00 94.69 166 ILE A N 1
ATOM 1331 C CA . ILE A 1 166 ? -5.748 0.222 -7.517 1.00 94.69 166 ILE A CA 1
ATOM 1332 C C . ILE A 1 166 ? -6.400 1.074 -6.430 1.00 94.69 166 ILE A C 1
ATOM 1334 O O . ILE A 1 166 ? -7.061 0.543 -5.544 1.00 94.69 166 ILE A O 1
ATOM 1338 N N . ASP A 1 167 ? -6.263 2.394 -6.537 1.00 94.88 167 ASP A N 1
ATOM 1339 C CA . ASP A 1 167 ? -6.789 3.339 -5.562 1.00 94.88 167 ASP A CA 1
ATOM 1340 C C . ASP A 1 167 ? -8.316 3.233 -5.405 1.00 94.88 167 ASP A C 1
ATOM 1342 O O . ASP A 1 167 ? -8.836 3.323 -4.292 1.00 94.88 167 ASP A O 1
ATOM 1346 N N . SER A 1 168 ? -9.043 2.978 -6.496 1.00 96.00 168 SER A N 1
ATOM 1347 C CA . SER A 1 168 ? -10.497 2.768 -6.472 1.00 96.00 168 SER A CA 1
ATOM 1348 C C . SER A 1 168 ? -10.934 1.495 -5.736 1.00 96.00 168 SER A C 1
ATOM 1350 O O . SER A 1 168 ? -12.070 1.423 -5.280 1.00 96.00 168 SER A O 1
ATOM 1352 N N . ALA A 1 169 ? -10.040 0.510 -5.597 1.00 96.44 169 ALA A N 1
ATOM 1353 C CA . ALA A 1 169 ? -10.296 -0.727 -4.863 1.00 96.44 169 ALA A CA 1
ATOM 1354 C C . ALA A 1 169 ? -9.959 -0.619 -3.363 1.00 96.44 169 ALA A C 1
ATOM 1356 O O . ALA A 1 169 ? -10.231 -1.551 -2.609 1.00 96.44 169 ALA A O 1
ATOM 1357 N N . CYS A 1 170 ? -9.364 0.493 -2.922 1.00 97.88 170 CYS A N 1
ATOM 1358 C CA . CYS A 1 170 ? -9.062 0.738 -1.516 1.00 97.88 170 CYS A CA 1
ATOM 1359 C C . CYS A 1 170 ? -10.281 1.324 -0.792 1.00 97.88 170 CYS A C 1
ATOM 1361 O O . CYS A 1 170 ? -10.838 2.337 -1.219 1.00 97.88 170 CYS A O 1
ATOM 1363 N N . ASN A 1 171 ? -10.654 0.731 0.343 1.00 98.00 171 ASN A N 1
ATOM 1364 C CA . ASN A 1 171 ? -11.710 1.228 1.234 1.00 98.00 171 ASN A CA 1
ATOM 1365 C C . ASN A 1 171 ? -11.160 2.127 2.364 1.00 98.00 171 ASN A C 1
ATOM 1367 O O . ASN A 1 171 ? -11.926 2.820 3.039 1.00 98.00 171 ASN A O 1
ATOM 1371 N N . ALA A 1 172 ? -9.836 2.198 2.522 1.00 97.12 172 ALA A N 1
ATOM 1372 C CA . ALA A 1 172 ? -9.144 3.072 3.458 1.00 97.12 172 ALA A CA 1
ATOM 1373 C C . ALA A 1 172 ? -7.957 3.806 2.815 1.00 97.12 172 ALA A C 1
ATOM 1375 O O . ALA A 1 172 ? -7.476 3.469 1.731 1.00 97.12 172 ALA A O 1
ATOM 1376 N N . GLU A 1 173 ? -7.475 4.839 3.499 1.00 97.00 173 GLU A N 1
ATOM 1377 C CA . GLU A 1 173 ? -6.307 5.619 3.097 1.00 97.00 173 GLU A CA 1
ATOM 1378 C C . GLU A 1 173 ? -5.434 5.979 4.301 1.00 97.00 173 GLU A C 1
ATOM 1380 O O . GLU A 1 173 ? -5.892 6.005 5.449 1.00 97.00 173 GLU A O 1
ATOM 1385 N N . TYR A 1 174 ? -4.163 6.275 4.036 1.00 94.81 174 TYR A N 1
ATOM 1386 C CA . TYR A 1 174 ? -3.272 6.831 5.044 1.00 94.81 174 TYR A CA 1
ATOM 1387 C C . TYR A 1 174 ? -3.462 8.337 5.152 1.00 94.81 174 TYR A C 1
ATOM 1389 O O . TYR A 1 174 ? -3.463 9.057 4.153 1.00 94.81 174 TYR A O 1
ATOM 1397 N N . LYS A 1 175 ? -3.557 8.834 6.383 1.00 91.81 175 LYS A N 1
ATOM 1398 C CA . LYS A 1 175 ? -3.673 10.261 6.667 1.00 91.81 175 LYS A CA 1
ATOM 1399 C C . LYS A 1 175 ? -2.720 10.658 7.778 1.00 91.81 175 LYS A C 1
ATOM 1401 O O . LYS A 1 175 ? -2.606 9.970 8.787 1.00 91.81 175 LYS A O 1
ATOM 1406 N N . VAL A 1 176 ? -2.061 11.801 7.612 1.00 87.94 176 VAL A N 1
ATOM 1407 C CA . VAL A 1 176 ? -1.259 12.387 8.688 1.00 87.94 176 VAL A CA 1
ATOM 1408 C C . VAL A 1 176 ? -2.179 13.202 9.591 1.00 87.94 176 VAL A C 1
ATOM 1410 O O . VAL A 1 176 ? -2.752 14.208 9.168 1.00 87.94 176 VAL A O 1
ATOM 1413 N N . VAL A 1 177 ? -2.317 12.778 10.845 1.00 84.31 177 VAL A N 1
ATOM 1414 C CA . VAL A 1 177 ? -3.055 13.500 11.886 1.00 84.31 177 VAL A CA 1
ATOM 1415 C C . VAL A 1 177 ? -2.055 13.963 12.936 1.00 84.31 177 VAL A C 1
ATOM 1417 O O . VAL A 1 177 ? -1.488 13.171 13.686 1.00 84.31 177 VAL A O 1
ATOM 1420 N N . ARG A 1 178 ? -1.823 15.281 12.993 1.00 86.94 178 ARG A N 1
ATOM 1421 C CA . ARG A 1 178 ? -0.734 15.897 13.772 1.00 86.94 178 ARG A CA 1
ATOM 1422 C C . ARG A 1 178 ? 0.635 15.381 13.304 1.00 86.94 178 ARG A C 1
ATOM 1424 O O . ARG A 1 178 ? 1.118 15.843 12.279 1.00 86.94 178 ARG A O 1
ATOM 1431 N N . LYS A 1 179 ? 1.241 14.451 14.047 1.00 88.19 179 LYS A N 1
ATOM 1432 C CA . LYS A 1 179 ? 2.512 13.782 13.718 1.00 88.19 179 LYS A CA 1
ATOM 1433 C C . LYS A 1 179 ? 2.347 12.282 13.469 1.00 88.19 179 LYS A C 1
ATOM 1435 O O . LYS A 1 179 ? 3.333 11.615 13.218 1.00 88.19 179 LYS A O 1
ATOM 1440 N N . GLN A 1 180 ? 1.131 11.761 13.581 1.00 86.75 180 GLN A N 1
ATOM 1441 C CA . GLN A 1 180 ? 0.850 10.336 13.467 1.00 86.75 180 GLN A CA 1
ATOM 1442 C C . GLN A 1 180 ? 0.421 10.014 12.043 1.00 86.75 180 GLN A C 1
ATOM 1444 O O . GLN A 1 180 ? -0.388 10.749 11.469 1.00 86.75 180 GLN A O 1
ATOM 1449 N N . LEU A 1 181 ? 0.904 8.897 11.506 1.00 88.44 181 LEU A N 1
ATOM 1450 C CA . LEU A 1 181 ? 0.321 8.292 10.317 1.00 88.44 181 LEU A CA 1
ATOM 1451 C C . LEU A 1 181 ? -0.758 7.313 10.765 1.00 88.44 181 LEU A C 1
ATOM 1453 O O . LEU A 1 181 ? -0.489 6.379 11.522 1.00 88.44 181 LEU A O 1
ATOM 1457 N N . VAL A 1 182 ? -1.985 7.545 10.321 1.00 90.12 182 VAL A N 1
ATOM 1458 C CA . VAL A 1 182 ? -3.161 6.758 10.700 1.00 90.12 182 VAL A CA 1
ATOM 1459 C C . VAL A 1 182 ? -3.851 6.202 9.463 1.00 90.12 182 VAL A C 1
ATOM 1461 O O . VAL A 1 182 ? -3.753 6.780 8.382 1.00 90.12 182 VAL A O 1
ATOM 1464 N N . VAL A 1 183 ? -4.566 5.096 9.633 1.00 92.50 183 VAL A N 1
ATOM 1465 C CA . VAL A 1 183 ? -5.478 4.543 8.631 1.00 92.50 183 VAL A CA 1
ATOM 1466 C C . VAL A 1 183 ? -6.866 5.116 8.890 1.00 92.50 183 VAL A C 1
ATOM 1468 O O . VAL A 1 183 ? -7.384 5.017 10.007 1.00 92.50 183 VAL A O 1
ATOM 1471 N N . VAL A 1 184 ? -7.471 5.717 7.869 1.00 89.94 184 VAL A N 1
ATOM 1472 C CA . VAL A 1 184 ? -8.830 6.267 7.931 1.00 89.94 184 VAL A CA 1
ATOM 1473 C C . VAL A 1 184 ? -9.713 5.663 6.846 1.00 89.94 184 VAL A C 1
ATOM 1475 O O . VAL A 1 184 ? -9.221 5.306 5.777 1.00 89.94 184 VAL A O 1
ATOM 1478 N N . ALA A 1 185 ? -11.017 5.567 7.100 1.00 93.56 185 ALA A N 1
ATOM 1479 C CA . ALA A 1 185 ? -11.984 5.138 6.094 1.00 93.56 185 ALA A CA 1
ATOM 1480 C C . ALA A 1 185 ? -11.989 6.121 4.910 1.00 93.56 185 ALA A C 1
ATOM 1482 O O . ALA A 1 185 ? -12.156 7.329 5.094 1.00 93.56 185 ALA A O 1
ATOM 1483 N N . LYS A 1 186 ? -11.796 5.621 3.689 1.00 96.19 186 LYS A N 1
ATOM 1484 C CA . LYS A 1 186 ? -11.760 6.440 2.466 1.00 96.19 186 LYS A CA 1
ATOM 1485 C C . LYS A 1 186 ? -13.156 6.663 1.886 1.00 96.19 186 LYS A C 1
ATOM 1487 O O . LYS A 1 186 ? -13.404 7.691 1.253 1.00 96.19 186 LYS A O 1
ATOM 1492 N N . ILE A 1 187 ? -14.053 5.716 2.136 1.00 95.25 187 ILE A N 1
ATOM 1493 C CA . ILE A 1 187 ? -15.470 5.706 1.765 1.00 95.25 187 ILE A CA 1
ATOM 1494 C C . ILE A 1 187 ? -16.315 5.406 3.008 1.00 95.25 187 ILE A C 1
ATOM 1496 O O . ILE A 1 187 ? -15.765 5.045 4.048 1.00 95.25 187 ILE A O 1
ATOM 1500 N N . ASP A 1 188 ? -17.634 5.538 2.896 1.00 93.56 188 ASP A N 1
ATOM 1501 C CA . ASP A 1 188 ? -18.545 5.047 3.930 1.00 93.56 188 ASP A CA 1
ATOM 1502 C C . ASP A 1 188 ? -18.575 3.512 3.896 1.00 93.56 188 ASP A C 1
ATOM 1504 O O . ASP A 1 188 ? -19.003 2.920 2.900 1.00 93.56 188 ASP A O 1
ATOM 1508 N N . LEU A 1 189 ? -18.137 2.865 4.979 1.00 89.88 189 LEU A N 1
ATOM 1509 C CA . LEU A 1 189 ? -18.216 1.410 5.123 1.00 89.88 189 LEU A CA 1
ATOM 1510 C C . LEU A 1 189 ? -19.593 1.067 5.687 1.00 89.88 189 LEU A C 1
ATOM 1512 O O . LEU A 1 189 ? -19.913 1.426 6.823 1.00 89.88 189 LEU A O 1
ATOM 1516 N N . GLN A 1 190 ? -20.422 0.417 4.875 1.00 92.88 190 GLN A N 1
ATOM 1517 C CA . GLN A 1 190 ? -21.799 0.086 5.241 1.00 92.88 190 GLN A CA 1
ATOM 1518 C C . GLN A 1 190 ? -21.845 -0.871 6.433 1.00 92.88 190 GLN A C 1
ATOM 1520 O O . GLN A 1 190 ? -20.898 -1.609 6.679 1.00 92.88 190 GLN A O 1
ATOM 1525 N N . GLU A 1 191 ? -22.954 -0.869 7.173 1.00 87.56 191 GLU A N 1
ATOM 1526 C CA . GLU A 1 191 ? -23.151 -1.834 8.257 1.00 87.56 191 GLU A CA 1
ATOM 1527 C C . GLU A 1 191 ? -22.960 -3.271 7.753 1.00 87.56 191 GLU A C 1
ATOM 1529 O O . GLU A 1 191 ? -23.541 -3.675 6.743 1.00 87.56 191 GLU A O 1
ATOM 1534 N N . SER A 1 192 ? -22.140 -4.038 8.470 1.00 85.88 192 SER A N 1
ATOM 1535 C CA . SER A 1 192 ? -21.789 -5.406 8.112 1.00 85.88 192 SER A CA 1
ATOM 1536 C C . SER A 1 192 ? -21.782 -6.310 9.338 1.00 85.88 192 SER A C 1
ATOM 1538 O O . SER A 1 192 ? -21.176 -6.015 10.371 1.00 85.88 192 SER A O 1
ATOM 1540 N N . VAL A 1 193 ? -22.430 -7.467 9.195 1.00 84.56 193 VAL A N 1
ATOM 1541 C CA . VAL A 1 193 ? -22.387 -8.562 10.177 1.00 84.56 193 VAL A CA 1
ATOM 1542 C C . VAL A 1 193 ? -21.135 -9.432 10.032 1.00 84.56 193 VAL A C 1
ATOM 1544 O O . VAL A 1 193 ? -20.810 -10.184 10.947 1.00 84.56 193 VAL A O 1
ATOM 1547 N N . ASN A 1 194 ? -20.431 -9.314 8.903 1.00 87.38 194 ASN A N 1
ATOM 1548 C CA . ASN A 1 194 ? -19.184 -10.014 8.616 1.00 87.38 194 ASN A CA 1
ATOM 1549 C C . ASN A 1 194 ? -17.997 -9.064 8.782 1.00 87.38 194 ASN A C 1
ATOM 1551 O O . ASN A 1 194 ? -18.122 -7.858 8.567 1.00 87.38 194 ASN A O 1
ATOM 1555 N N . SER A 1 195 ? -16.832 -9.612 9.113 1.00 87.44 195 SER A N 1
ATOM 1556 C CA . SER A 1 195 ? -15.595 -8.833 9.102 1.00 87.44 195 SER A CA 1
ATOM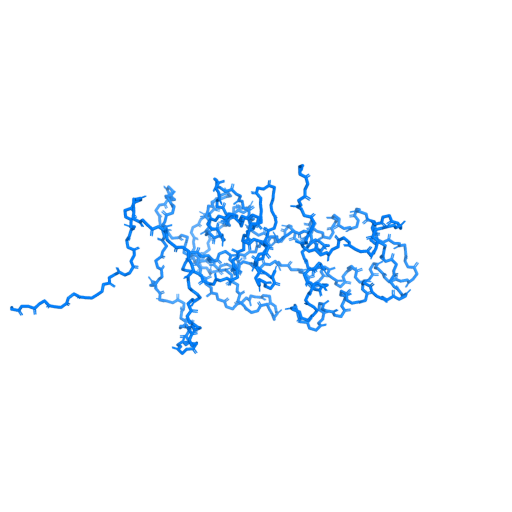 1557 C C . SER A 1 195 ? -15.199 -8.462 7.670 1.00 87.44 195 SER A C 1
ATOM 1559 O O . SER A 1 195 ? -15.296 -9.294 6.767 1.00 87.44 195 SER A O 1
ATOM 1561 N N . GLU A 1 196 ? -14.718 -7.237 7.475 1.00 91.88 196 GLU A N 1
ATOM 1562 C CA . GLU A 1 196 ? -14.273 -6.714 6.177 1.00 91.88 196 GLU A CA 1
ATOM 1563 C C . GLU A 1 196 ? -12.759 -6.465 6.199 1.00 91.88 196 GLU A C 1
ATOM 1565 O O . GLU A 1 196 ? -12.230 -5.942 7.180 1.00 91.88 196 GLU A O 1
ATOM 1570 N N . GLU A 1 197 ? -12.043 -6.848 5.137 1.00 96.69 197 GLU A N 1
ATOM 1571 C CA . GLU A 1 197 ? -10.614 -6.534 5.012 1.00 96.69 197 GLU A CA 1
ATOM 1572 C C . GLU A 1 197 ? -10.422 -5.064 4.617 1.00 96.69 197 GLU A C 1
ATOM 1574 O O . GLU A 1 197 ? -11.074 -4.544 3.712 1.00 96.69 197 GLU A O 1
ATOM 1579 N N . ILE A 1 198 ? -9.500 -4.395 5.300 1.00 97.19 198 ILE A N 1
ATOM 1580 C CA . ILE A 1 198 ? -9.137 -3.005 5.072 1.00 97.19 198 ILE A CA 1
ATOM 1581 C C . ILE A 1 198 ? -7.954 -2.936 4.111 1.00 97.19 198 ILE A C 1
ATOM 1583 O O . ILE A 1 198 ? -6.861 -3.448 4.375 1.00 97.19 198 ILE A O 1
ATOM 1587 N N . PHE A 1 199 ? -8.183 -2.233 3.011 1.00 98.38 199 PHE A N 1
ATOM 1588 C CA . PHE A 1 199 ? -7.264 -2.051 1.905 1.00 98.38 199 PHE A CA 1
ATOM 1589 C C . PHE A 1 199 ? -6.844 -0.590 1.779 1.00 98.38 199 PHE A C 1
ATOM 1591 O O . PHE A 1 199 ? -7.686 0.309 1.738 1.00 98.38 199 PHE A O 1
ATOM 1598 N N . THR A 1 200 ? -5.538 -0.357 1.671 1.00 97.69 200 THR A N 1
ATOM 1599 C CA . THR A 1 200 ? -4.931 0.974 1.547 1.00 97.69 200 THR A CA 1
ATOM 1600 C C . THR A 1 200 ? -4.042 1.058 0.314 1.00 97.69 200 THR A C 1
ATOM 1602 O O . THR A 1 200 ? -3.535 0.065 -0.196 1.00 97.69 200 THR A O 1
ATOM 1605 N N . ASN A 1 201 ? -3.834 2.270 -0.194 1.00 95.06 201 ASN A N 1
ATOM 1606 C CA . ASN A 1 201 ? -2.856 2.511 -1.248 1.00 95.06 201 ASN A CA 1
ATOM 1607 C C . ASN A 1 201 ? -1.510 2.900 -0.617 1.00 95.06 201 ASN A C 1
ATOM 1609 O O . ASN A 1 201 ? -1.447 3.900 0.099 1.00 95.06 201 ASN A O 1
ATOM 1613 N N . TYR A 1 202 ? -0.444 2.133 -0.870 1.00 91.06 202 TYR A N 1
ATOM 1614 C CA . TYR A 1 202 ? 0.895 2.426 -0.336 1.00 91.06 202 TYR A CA 1
ATOM 1615 C C . TYR A 1 202 ? 1.600 3.552 -1.098 1.00 91.06 202 TYR A C 1
ATOM 1617 O O . TYR A 1 202 ? 2.623 4.066 -0.653 1.00 91.06 202 TYR A O 1
ATOM 1625 N N . GLY A 1 203 ? 1.052 3.939 -2.250 1.00 86.62 203 GLY A N 1
ATOM 1626 C CA . GLY A 1 203 ? 1.615 4.929 -3.149 1.00 86.62 203 GLY A CA 1
ATOM 1627 C C . GLY A 1 203 ? 1.790 4.380 -4.561 1.00 86.62 203 GLY A C 1
ATOM 1628 O O . GLY A 1 203 ? 1.247 3.342 -4.944 1.00 86.62 203 GLY A O 1
ATOM 1629 N N . SER A 1 204 ? 2.565 5.113 -5.357 1.00 86.94 204 SER A N 1
ATOM 1630 C CA . SER A 1 204 ? 2.842 4.746 -6.744 1.00 86.94 204 SER A CA 1
ATOM 1631 C C . SER A 1 204 ? 3.498 3.367 -6.847 1.00 86.94 204 SER A C 1
ATOM 1633 O O . SER A 1 204 ? 4.439 3.051 -6.116 1.00 86.94 204 SER A O 1
ATOM 1635 N N . MET A 1 205 ? 3.095 2.595 -7.860 1.00 88.62 205 MET A N 1
ATOM 1636 C CA . MET A 1 205 ? 3.761 1.340 -8.225 1.00 88.62 205 MET A CA 1
ATOM 1637 C C . MET A 1 205 ? 5.258 1.546 -8.495 1.00 88.62 205 MET A C 1
ATOM 1639 O O . MET A 1 205 ? 6.070 0.675 -8.186 1.00 88.62 205 MET A O 1
ATOM 1643 N N . ARG A 1 206 ? 5.633 2.712 -9.043 1.00 86.06 206 ARG A N 1
ATOM 1644 C CA . ARG A 1 206 ? 7.026 3.081 -9.336 1.00 86.06 206 ARG A CA 1
ATOM 1645 C C . ARG A 1 206 ? 7.820 3.390 -8.073 1.00 86.06 206 ARG A C 1
ATOM 1647 O O . ARG A 1 206 ? 8.969 2.970 -7.977 1.00 86.06 206 ARG A O 1
ATOM 1654 N N . ASN A 1 207 ? 7.215 4.120 -7.139 1.00 83.00 207 ASN A N 1
ATOM 1655 C CA . ASN A 1 207 ? 7.926 4.675 -5.986 1.00 83.00 207 ASN A CA 1
ATOM 1656 C C . ASN A 1 207 ? 7.938 3.738 -4.781 1.00 83.00 207 ASN A C 1
ATOM 1658 O O . ASN A 1 207 ? 8.833 3.852 -3.958 1.00 83.00 207 ASN A O 1
ATOM 1662 N N . TYR A 1 208 ? 6.978 2.818 -4.693 1.00 87.56 208 TYR A N 1
ATOM 1663 C CA . TYR A 1 208 ? 6.914 1.846 -3.611 1.00 87.56 208 TYR A CA 1
ATOM 1664 C C . TYR A 1 208 ? 7.310 0.450 -4.104 1.00 87.56 208 TYR A C 1
ATOM 1666 O O . TYR A 1 208 ? 8.422 0.000 -3.856 1.00 87.56 208 TYR A O 1
ATOM 1674 N N . TRP A 1 209 ? 6.453 -0.218 -4.884 1.00 88.25 209 TRP A N 1
ATOM 1675 C CA . TRP A 1 209 ? 6.630 -1.637 -5.234 1.00 88.25 209 TRP A CA 1
ATOM 1676 C C . TRP A 1 209 ? 7.890 -1.919 -6.057 1.00 88.25 209 TRP A C 1
ATOM 1678 O O . TRP A 1 209 ? 8.679 -2.799 -5.717 1.00 88.25 209 TRP A O 1
ATOM 1688 N N . ILE A 1 210 ? 8.101 -1.166 -7.140 1.00 87.44 210 ILE A N 1
ATOM 1689 C CA . ILE A 1 210 ? 9.275 -1.337 -8.007 1.00 87.44 210 ILE A CA 1
ATOM 1690 C C . ILE A 1 210 ? 10.552 -0.874 -7.292 1.00 87.44 210 ILE A C 1
ATOM 1692 O O . ILE A 1 210 ? 11.599 -1.504 -7.449 1.00 87.44 210 ILE A O 1
ATOM 1696 N N . ALA A 1 211 ? 10.480 0.209 -6.512 1.00 84.38 211 ALA A N 1
ATOM 1697 C CA . ALA A 1 211 ? 11.620 0.729 -5.762 1.00 84.38 211 ALA A CA 1
ATOM 1698 C C . ALA A 1 211 ? 12.076 -0.249 -4.669 1.00 84.38 211 ALA A C 1
ATOM 1700 O O . ALA A 1 211 ? 13.246 -0.622 -4.645 1.00 84.38 211 ALA A O 1
ATOM 1701 N N . ALA A 1 212 ? 11.153 -0.743 -3.843 1.00 82.69 212 ALA A N 1
ATOM 1702 C CA . ALA A 1 212 ? 11.458 -1.680 -2.766 1.00 82.69 212 ALA A CA 1
ATOM 1703 C C . ALA A 1 212 ? 11.997 -3.022 -3.293 1.00 82.69 212 ALA A C 1
ATOM 1705 O O . ALA A 1 212 ? 12.971 -3.549 -2.760 1.00 82.69 212 ALA A O 1
ATOM 1706 N N . GLU A 1 213 ? 11.450 -3.550 -4.393 1.00 85.12 213 GLU A N 1
ATOM 1707 C CA . GLU A 1 213 ? 11.979 -4.768 -5.027 1.00 85.12 213 GLU A CA 1
ATOM 1708 C C . GLU A 1 213 ? 13.357 -4.540 -5.676 1.00 85.12 213 GLU A C 1
ATOM 1710 O O . GLU A 1 213 ? 14.171 -5.460 -5.745 1.00 85.12 213 GLU A O 1
ATOM 1715 N N . ARG A 1 214 ? 13.661 -3.318 -6.137 1.00 84.38 214 ARG A N 1
ATOM 1716 C CA . ARG A 1 214 ? 15.006 -2.961 -6.617 1.00 84.38 214 ARG A CA 1
ATOM 1717 C C . ARG A 1 214 ? 16.014 -2.917 -5.470 1.00 84.38 214 ARG A C 1
ATOM 1719 O O . ARG A 1 214 ? 17.136 -3.385 -5.647 1.00 84.38 214 ARG A O 1
ATOM 1726 N N . GLU A 1 215 ? 15.635 -2.333 -4.338 1.00 81.81 215 GLU A N 1
ATOM 1727 C CA . GLU A 1 215 ? 16.491 -2.230 -3.153 1.00 81.81 215 GLU A CA 1
ATOM 1728 C C . GLU A 1 215 ? 16.732 -3.594 -2.505 1.00 81.81 215 GLU A C 1
ATOM 1730 O O . GLU A 1 215 ? 17.857 -3.907 -2.113 1.00 81.81 215 GLU A O 1
ATOM 1735 N N . LYS A 1 216 ? 15.694 -4.434 -2.448 1.00 81.56 216 LYS A N 1
ATOM 1736 C CA . LYS A 1 216 ? 15.755 -5.771 -1.858 1.00 81.56 216 LYS A CA 1
ATOM 1737 C C . LYS A 1 216 ? 15.083 -6.809 -2.767 1.00 81.56 216 LYS A C 1
ATOM 1739 O O . LYS A 1 216 ? 13.935 -7.183 -2.531 1.00 81.56 216 LYS A O 1
ATOM 1744 N N . PRO A 1 217 ? 15.798 -7.333 -3.778 1.00 84.06 217 PRO A N 1
ATOM 1745 C CA . PRO A 1 217 ? 15.237 -8.308 -4.707 1.00 84.06 217 PRO A CA 1
ATOM 1746 C C . PRO A 1 217 ? 14.706 -9.562 -4.003 1.00 84.06 217 PRO A C 1
ATOM 1748 O O . PRO A 1 217 ? 15.419 -10.194 -3.224 1.00 84.06 217 PRO A O 1
ATOM 1751 N N . GLY A 1 218 ? 13.484 -9.972 -4.337 1.00 83.06 218 GLY A N 1
ATOM 1752 C CA . GLY A 1 218 ? 12.824 -11.156 -3.785 1.00 83.06 218 GLY A CA 1
ATOM 1753 C C . GLY A 1 218 ? 11.887 -10.888 -2.607 1.00 83.06 218 GLY A C 1
ATOM 1754 O O . GLY A 1 218 ? 11.348 -11.853 -2.064 1.00 83.06 218 GLY A O 1
ATOM 1755 N N . CYS A 1 219 ? 11.686 -9.633 -2.196 1.00 79.19 219 CYS A N 1
ATOM 1756 C CA . CYS A 1 219 ? 10.920 -9.307 -0.991 1.00 79.19 219 CYS A CA 1
ATOM 1757 C C . CYS A 1 219 ? 9.405 -9.533 -1.141 1.00 79.19 219 CYS A C 1
ATOM 1759 O O . CYS A 1 219 ? 8.751 -9.877 -0.160 1.00 79.19 219 CYS A O 1
ATOM 1761 N N . PHE A 1 220 ? 8.859 -9.444 -2.360 1.00 79.62 220 PHE A N 1
ATOM 1762 C CA . PHE A 1 220 ? 7.417 -9.592 -2.623 1.00 79.62 220 PHE A CA 1
ATOM 1763 C C . PHE A 1 220 ? 7.026 -10.914 -3.314 1.00 79.62 220 PHE A C 1
ATOM 1765 O O . PHE A 1 220 ? 5.903 -11.081 -3.791 1.00 79.62 220 PHE A O 1
ATOM 1772 N N . GLY A 1 221 ? 7.946 -11.883 -3.367 1.00 85.12 221 GLY A N 1
ATOM 1773 C CA . GLY A 1 221 ? 7.715 -13.208 -3.946 1.00 85.12 221 GLY A CA 1
ATOM 1774 C C . GLY A 1 221 ? 8.017 -13.314 -5.447 1.00 85.12 221 GLY A C 1
ATOM 1775 O O . GLY A 1 221 ? 8.122 -12.330 -6.175 1.00 85.12 221 GLY A O 1
ATOM 1776 N N . ARG A 1 222 ? 8.161 -14.561 -5.925 1.00 89.00 222 ARG A N 1
ATOM 1777 C CA . ARG A 1 222 ? 8.742 -14.884 -7.246 1.00 89.00 222 ARG A CA 1
ATOM 1778 C C . ARG A 1 222 ? 8.087 -14.158 -8.418 1.00 89.00 222 ARG A C 1
ATOM 1780 O O . ARG A 1 222 ? 8.792 -13.740 -9.334 1.00 89.00 222 ARG A O 1
ATOM 1787 N N . GLU A 1 223 ? 6.764 -14.038 -8.417 1.00 90.25 223 GLU A N 1
ATOM 1788 C CA . GLU A 1 223 ? 6.056 -13.465 -9.558 1.00 90.25 223 GLU A CA 1
ATOM 1789 C C . GLU A 1 223 ? 6.261 -11.949 -9.659 1.00 90.25 223 GLU A C 1
ATOM 1791 O O . GLU A 1 223 ? 6.664 -11.469 -10.721 1.00 90.25 223 GLU A O 1
ATOM 1796 N N . ILE A 1 224 ? 6.087 -11.218 -8.552 1.00 90.94 224 ILE A N 1
ATOM 1797 C CA . ILE A 1 224 ? 6.358 -9.776 -8.484 1.00 90.94 224 ILE A CA 1
ATOM 1798 C C . ILE A 1 224 ? 7.817 -9.509 -8.859 1.00 90.94 224 ILE A C 1
ATOM 1800 O O . ILE A 1 224 ? 8.080 -8.729 -9.777 1.00 90.94 224 ILE A O 1
ATOM 1804 N N . SER A 1 225 ? 8.755 -10.250 -8.261 1.00 91.00 225 SER A N 1
ATOM 1805 C CA . SER A 1 225 ? 10.180 -10.152 -8.586 1.00 91.00 225 SER A CA 1
ATOM 1806 C C . SER A 1 225 ? 10.473 -10.392 -10.066 1.00 91.00 225 SER A C 1
ATOM 1808 O O . SER A 1 225 ? 11.293 -9.693 -10.658 1.00 91.00 225 SER A O 1
ATOM 1810 N N . SER A 1 226 ? 9.808 -11.364 -10.700 1.00 92.00 226 SER A N 1
ATOM 1811 C CA . SER A 1 226 ? 10.014 -11.657 -12.124 1.00 92.00 226 SER A CA 1
ATOM 1812 C C . SER A 1 226 ? 9.581 -10.498 -13.023 1.00 92.00 226 SER A C 1
ATOM 1814 O O . SER A 1 226 ? 10.285 -10.160 -13.976 1.00 92.00 226 SER A O 1
ATOM 1816 N N . ILE A 1 227 ? 8.454 -9.857 -12.697 1.00 92.88 227 ILE A N 1
ATOM 1817 C CA . ILE A 1 227 ? 7.935 -8.720 -13.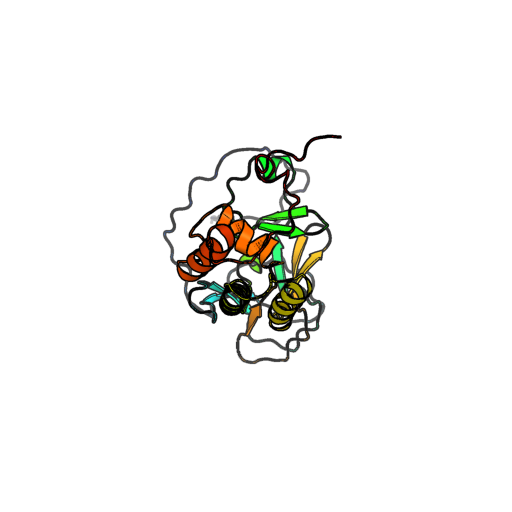452 1.00 92.88 227 ILE A CA 1
ATOM 1818 C C . ILE A 1 227 ? 8.855 -7.519 -13.262 1.00 92.88 227 ILE A C 1
ATOM 1820 O O . ILE A 1 227 ? 9.300 -6.939 -14.247 1.00 92.88 227 ILE A O 1
ATOM 1824 N N . VAL A 1 228 ? 9.204 -7.178 -12.020 1.00 91.31 228 VAL A N 1
ATOM 1825 C CA . VAL A 1 228 ? 10.071 -6.026 -11.736 1.00 91.31 228 VAL A CA 1
ATOM 1826 C C . VAL A 1 228 ? 11.455 -6.194 -12.368 1.00 91.31 228 VAL A C 1
ATOM 1828 O O . VAL A 1 228 ? 11.980 -5.248 -12.952 1.00 91.31 228 VAL A O 1
ATOM 1831 N N . ARG A 1 229 ? 12.035 -7.401 -12.350 1.00 89.50 229 ARG A N 1
ATOM 1832 C CA . ARG A 1 229 ? 13.305 -7.675 -13.046 1.00 89.50 229 ARG A CA 1
ATOM 1833 C C . ARG A 1 229 ? 13.200 -7.493 -14.553 1.00 89.50 229 ARG A C 1
ATOM 1835 O O . ARG A 1 229 ? 14.130 -6.946 -15.141 1.00 89.50 229 ARG A O 1
ATOM 1842 N N . LEU A 1 230 ? 12.103 -7.939 -15.170 1.00 89.50 230 LEU A N 1
ATOM 1843 C CA . LEU A 1 230 ? 11.854 -7.702 -16.592 1.00 89.50 230 LEU A CA 1
ATOM 1844 C C . LEU A 1 230 ? 11.778 -6.204 -16.875 1.00 89.50 230 LEU A C 1
ATOM 1846 O O . LEU A 1 230 ? 12.428 -5.733 -17.802 1.00 89.50 230 LEU A O 1
ATOM 1850 N N . LEU A 1 231 ? 11.045 -5.464 -16.046 1.00 88.12 231 LEU A N 1
ATOM 1851 C CA . LEU A 1 231 ? 10.920 -4.022 -16.178 1.00 88.12 231 LEU A CA 1
ATOM 1852 C C . LEU A 1 231 ? 12.297 -3.338 -16.110 1.00 88.12 231 LEU A C 1
ATOM 1854 O O . LEU A 1 231 ? 12.629 -2.553 -16.992 1.00 88.12 231 LEU A O 1
ATOM 1858 N N . LEU A 1 232 ? 13.125 -3.678 -15.121 1.00 85.44 232 LEU A N 1
ATOM 1859 C CA . LEU A 1 232 ? 14.412 -3.014 -14.897 1.00 85.44 232 LEU A CA 1
ATOM 1860 C C . LEU A 1 232 ? 15.525 -3.426 -15.872 1.00 85.44 232 LEU A C 1
ATOM 1862 O O . LEU A 1 232 ? 16.412 -2.616 -16.126 1.00 85.44 232 LEU A O 1
ATOM 1866 N N . ASN A 1 233 ? 15.517 -4.664 -16.382 1.00 82.12 233 ASN A N 1
ATOM 1867 C CA . ASN A 1 233 ? 16.708 -5.251 -17.014 1.00 82.12 233 ASN A CA 1
ATOM 1868 C C . ASN A 1 233 ? 16.470 -5.910 -18.383 1.00 82.12 233 ASN A C 1
ATOM 1870 O O . ASN A 1 233 ? 17.432 -6.377 -18.992 1.00 82.12 233 ASN A O 1
ATOM 1874 N N . SER A 1 234 ? 15.229 -6.021 -18.873 1.00 80.44 234 SER A N 1
ATOM 1875 C CA . SER A 1 234 ? 14.976 -6.752 -20.123 1.00 80.44 234 SER A CA 1
ATOM 1876 C C . SER A 1 234 ? 15.207 -5.885 -21.368 1.00 80.44 234 SER A C 1
ATOM 1878 O O . SER A 1 234 ? 14.658 -4.785 -21.451 1.00 80.44 234 SER A O 1
ATOM 1880 N N . PRO A 1 235 ? 15.917 -6.392 -22.397 1.00 77.62 235 PRO A N 1
ATOM 1881 C CA . PRO A 1 235 ? 16.001 -5.730 -23.700 1.00 77.62 235 PRO A CA 1
ATOM 1882 C C . PRO A 1 235 ? 14.655 -5.703 -24.443 1.00 77.62 235 PRO A C 1
ATOM 1884 O O . PRO A 1 235 ? 14.479 -4.893 -25.359 1.00 77.62 235 PRO A O 1
ATOM 1887 N N . ASP A 1 236 ? 13.702 -6.552 -24.050 1.00 73.88 236 ASP A N 1
ATOM 1888 C CA . ASP A 1 236 ? 12.333 -6.589 -24.576 1.00 73.88 236 ASP A CA 1
ATOM 1889 C C . ASP A 1 236 ? 11.405 -5.606 -23.856 1.00 73.88 236 ASP A C 1
ATOM 1891 O O . ASP A 1 236 ? 10.251 -5.438 -24.253 1.00 73.88 236 ASP A O 1
ATOM 1895 N N . CYS A 1 237 ? 11.913 -4.933 -22.819 1.00 81.25 237 CYS A N 1
ATOM 1896 C CA . CYS A 1 237 ? 11.200 -3.898 -22.100 1.00 81.25 237 CYS A CA 1
ATOM 1897 C C . CYS A 1 237 ? 11.324 -2.557 -22.836 1.00 81.25 237 CYS A C 1
ATOM 1899 O O . CYS A 1 237 ? 12.417 -2.062 -23.112 1.00 81.25 237 CYS A O 1
ATOM 1901 N N . ASN A 1 238 ? 10.190 -1.949 -23.161 1.00 79.12 238 ASN A N 1
ATOM 1902 C CA . ASN A 1 238 ? 10.094 -0.599 -23.698 1.00 79.12 238 ASN A CA 1
ATOM 1903 C C . ASN A 1 238 ? 9.864 0.450 -22.592 1.00 79.12 238 ASN A C 1
ATOM 1905 O O . ASN A 1 238 ? 9.730 1.635 -22.911 1.00 79.12 238 ASN A O 1
ATOM 1909 N N . TRP A 1 239 ? 9.799 0.053 -21.314 1.00 78.31 239 TRP A N 1
ATOM 1910 C CA . TRP A 1 239 ? 9.683 1.007 -20.217 1.00 78.31 239 TRP A CA 1
ATOM 1911 C C . TRP A 1 239 ? 10.953 1.848 -20.168 1.00 78.31 239 TRP A C 1
ATOM 1913 O O . TRP A 1 239 ? 12.057 1.350 -19.956 1.00 78.31 239 TRP A O 1
ATOM 1923 N N . ARG A 1 240 ? 10.793 3.154 -20.367 1.00 62.94 240 ARG A N 1
ATOM 1924 C CA . ARG A 1 240 ? 11.838 4.125 -20.070 1.00 62.94 240 ARG A CA 1
ATOM 1925 C C . ARG A 1 240 ? 11.455 4.792 -18.768 1.00 62.94 240 ARG A C 1
ATOM 1927 O O . ARG A 1 240 ? 10.423 5.456 -18.684 1.00 62.94 240 ARG A O 1
ATOM 1934 N N . ARG A 1 241 ? 12.281 4.621 -17.738 1.00 60.28 241 ARG A N 1
ATOM 1935 C CA . ARG A 1 241 ? 12.216 5.521 -16.589 1.00 60.28 241 ARG A CA 1
ATOM 1936 C C . ARG A 1 241 ? 12.472 6.915 -17.166 1.00 60.28 241 ARG A C 1
ATOM 1938 O O . ARG A 1 241 ? 13.475 7.094 -17.853 1.00 60.28 241 ARG A O 1
ATOM 1945 N N . ASN A 1 242 ? 11.575 7.874 -16.943 1.00 45.34 242 ASN A N 1
ATOM 1946 C CA . ASN A 1 242 ? 11.868 9.282 -17.209 1.00 45.34 242 ASN A CA 1
ATOM 1947 C C . ASN A 1 242 ? 12.957 9.720 -16.217 1.00 45.34 242 ASN A C 1
ATOM 1949 O O . ASN A 1 242 ? 12.676 10.352 -15.207 1.00 45.34 242 ASN A O 1
ATOM 1953 N N . VAL A 1 243 ? 14.191 9.289 -16.460 1.00 44.22 243 VAL A N 1
ATOM 1954 C CA . VAL A 1 243 ? 15.400 9.781 -15.812 1.00 44.22 243 VAL A CA 1
ATOM 1955 C C . VAL A 1 243 ? 16.268 10.277 -16.958 1.00 44.22 243 VAL A C 1
ATOM 1957 O O . VAL A 1 243 ? 16.559 9.492 -17.866 1.00 44.22 243 VAL A O 1
ATOM 1960 N N . PRO A 1 244 ? 16.638 11.565 -16.977 1.00 31.56 244 PRO A N 1
ATOM 1961 C CA . PRO A 1 244 ? 17.554 12.086 -17.978 1.00 31.56 244 PRO A CA 1
ATOM 1962 C C . PRO A 1 244 ? 18.838 11.236 -18.015 1.00 31.56 244 PRO A C 1
ATOM 1964 O O . PRO A 1 244 ? 19.335 10.835 -16.955 1.00 31.56 244 PRO A O 1
ATOM 1967 N N . PRO A 1 245 ? 19.392 10.939 -19.203 1.00 32.09 245 PRO A N 1
ATOM 1968 C CA . PRO A 1 245 ? 20.651 10.216 -19.313 1.00 32.09 245 PRO A CA 1
ATOM 1969 C C . PRO A 1 245 ? 21.770 11.109 -18.757 1.00 32.09 245 PRO A C 1
ATOM 1971 O O . PRO A 1 245 ? 22.178 12.077 -19.391 1.00 32.09 245 PRO A O 1
ATOM 1974 N N . GLY A 1 246 ? 22.198 10.816 -17.527 1.00 34.16 246 GLY A N 1
ATOM 1975 C CA . GLY A 1 246 ? 23.172 11.605 -16.763 1.00 34.16 246 GLY A CA 1
ATOM 1976 C C . GLY A 1 246 ? 23.159 11.330 -15.254 1.00 34.16 246 GLY A C 1
ATOM 1977 O O . GLY A 1 246 ? 24.166 11.551 -14.596 1.00 34.16 246 GLY A O 1
ATOM 1978 N N . GLU A 1 247 ? 22.071 10.773 -14.705 1.00 36.12 247 GLU A N 1
ATOM 1979 C CA . GLU A 1 247 ? 21.950 10.458 -13.263 1.00 36.12 247 GLU A CA 1
ATOM 1980 C C . GLU A 1 247 ? 21.794 8.953 -12.961 1.00 36.12 247 GLU A C 1
ATOM 1982 O O . GLU A 1 247 ? 21.317 8.555 -11.897 1.00 36.12 247 GLU A O 1
ATOM 1987 N N . ALA A 1 248 ? 22.173 8.080 -13.900 1.00 37.03 248 ALA A N 1
ATOM 1988 C CA . ALA A 1 248 ? 21.973 6.634 -13.760 1.00 37.03 248 ALA A CA 1
ATOM 1989 C C . ALA A 1 248 ? 23.019 5.916 -12.884 1.00 37.03 248 ALA A C 1
ATOM 1991 O O . ALA A 1 248 ? 22.797 4.764 -12.527 1.00 37.03 248 ALA A O 1
ATOM 1992 N N . ASN A 1 249 ? 24.102 6.575 -12.470 1.00 37.56 249 ASN A N 1
ATOM 1993 C CA . ASN A 1 249 ? 25.089 6.024 -11.542 1.00 37.56 249 ASN A CA 1
ATOM 1994 C C . ASN A 1 249 ? 25.455 7.114 -10.526 1.00 37.56 249 ASN A C 1
ATOM 1996 O O . ASN A 1 249 ? 26.048 8.101 -10.930 1.00 37.56 249 ASN A O 1
ATOM 2000 N N . GLU A 1 250 ? 25.039 6.933 -9.260 1.00 30.11 250 GLU A N 1
ATOM 2001 C CA . GLU A 1 250 ? 25.523 7.561 -7.997 1.00 30.11 250 GLU A CA 1
ATOM 2002 C C . GLU A 1 250 ? 24.440 8.109 -7.039 1.00 30.11 250 GLU A C 1
ATOM 2004 O O . GLU A 1 250 ? 24.709 8.227 -5.846 1.00 30.11 250 GLU A O 1
ATOM 2009 N N . LYS A 1 251 ? 23.189 8.350 -7.464 1.00 30.06 251 LYS A N 1
ATOM 2010 C CA . LYS A 1 251 ? 22.185 9.046 -6.612 1.00 30.06 251 LYS A CA 1
ATOM 2011 C C . LYS A 1 251 ? 20.994 8.228 -6.089 1.00 30.06 251 LYS A C 1
ATOM 2013 O O . LYS A 1 251 ? 19.981 8.796 -5.705 1.00 30.06 251 LYS A O 1
ATOM 2018 N N . PHE A 1 252 ? 21.097 6.905 -6.011 1.00 33.34 252 PHE A N 1
ATOM 2019 C CA . PHE A 1 252 ? 20.188 6.113 -5.159 1.00 33.34 252 PHE A CA 1
ATOM 2020 C C . PHE A 1 252 ? 21.002 5.281 -4.171 1.00 33.34 252 PHE A C 1
ATOM 2022 O O . PHE A 1 252 ? 20.942 4.059 -4.122 1.00 33.34 252 PHE A O 1
ATOM 2029 N N . SER A 1 253 ? 21.821 6.001 -3.414 1.00 27.83 253 SER A N 1
ATOM 2030 C CA . SER A 1 253 ? 22.154 5.658 -2.043 1.00 27.83 253 SER A CA 1
ATOM 2031 C C . SER A 1 253 ? 21.295 6.573 -1.175 1.00 27.83 253 SER A C 1
ATOM 2033 O O . SER A 1 253 ? 21.234 7.771 -1.453 1.00 27.83 253 SER A O 1
ATOM 2035 N N . LEU A 1 254 ? 20.689 6.052 -0.110 1.00 32.81 254 LEU A N 1
ATOM 2036 C CA . LEU A 1 254 ? 20.052 6.812 0.981 1.00 32.81 254 LEU A CA 1
ATOM 2037 C C . LEU A 1 254 ? 21.025 7.789 1.708 1.00 32.81 254 LEU A C 1
ATOM 2039 O O . LEU A 1 254 ? 20.793 8.171 2.847 1.00 32.81 254 LEU A O 1
ATOM 2043 N N . LYS A 1 255 ? 22.134 8.208 1.076 1.00 28.08 255 LYS A N 1
ATOM 2044 C CA . LYS A 1 255 ? 23.208 9.039 1.644 1.00 28.08 255 LYS A CA 1
ATOM 2045 C C . LYS A 1 255 ? 23.291 10.486 1.150 1.00 28.08 255 LYS A C 1
ATOM 2047 O O . LYS A 1 255 ? 24.211 11.174 1.571 1.00 28.08 255 LYS A O 1
ATOM 2052 N N . HIS A 1 256 ? 22.381 10.996 0.323 1.00 28.92 256 HIS A N 1
ATOM 2053 C CA . HIS A 1 256 ? 22.440 12.412 -0.080 1.00 28.92 256 HIS A CA 1
ATOM 2054 C C . HIS A 1 256 ? 21.131 13.161 0.172 1.00 28.92 256 HIS A C 1
ATOM 2056 O O . HIS A 1 256 ? 20.432 13.552 -0.753 1.00 28.92 256 HIS A O 1
ATOM 2062 N N . PHE A 1 257 ? 20.859 13.417 1.453 1.00 31.75 257 PHE A N 1
ATOM 2063 C CA . PHE A 1 257 ? 20.098 14.587 1.898 1.00 31.75 257 PHE A CA 1
ATOM 2064 C C . PHE A 1 257 ? 20.855 15.274 3.041 1.00 31.75 257 PHE A C 1
ATOM 2066 O O . PHE A 1 257 ? 20.430 15.297 4.190 1.00 31.75 257 PHE A O 1
ATOM 2073 N N . MET A 1 258 ? 22.019 15.827 2.710 1.00 28.84 258 MET A N 1
ATOM 2074 C CA . MET A 1 258 ? 22.607 16.945 3.441 1.00 28.84 258 MET A CA 1
ATOM 2075 C C . MET A 1 258 ? 23.212 17.897 2.420 1.00 28.84 258 MET A C 1
ATOM 2077 O O . MET A 1 258 ? 24.188 17.542 1.769 1.00 28.84 258 MET A O 1
ATOM 2081 N N . GLN A 1 259 ? 22.588 19.066 2.281 1.00 24.03 259 GLN A N 1
ATOM 2082 C CA . GLN A 1 259 ? 23.229 20.355 2.016 1.00 24.03 259 GLN A CA 1
ATOM 2083 C C . GLN A 1 259 ? 22.147 21.442 2.111 1.00 24.03 259 GLN A C 1
ATOM 2085 O O . GLN A 1 259 ? 21.391 21.683 1.170 1.00 24.03 259 GLN A O 1
ATOM 2090 N N . PHE A 1 260 ? 22.040 22.018 3.310 1.00 33.03 260 PHE A N 1
ATOM 2091 C CA . PHE A 1 260 ? 21.955 23.470 3.441 1.00 33.03 260 PHE A CA 1
ATOM 2092 C C . PHE A 1 260 ? 23.381 24.018 3.360 1.00 33.03 260 PHE A C 1
ATOM 2094 O O . PHE A 1 260 ? 24.295 23.281 3.807 1.00 33.03 260 PHE A O 1
#

Organism: Paramuricea clavata (NCBI:txid317549)

InterPro domains:
  IPR046341 SET domain superfamily [G3DSA:2.170.270.10] (47-203)

Foldseek 3Di:
DDDDDDDDPDDDDDPPDDDDDDDDDPPDPPPDPDPLDPDDPPQDDPDDDDVDDDAQDWDWHQDPPPPLGIFIKGAQDAKDAFFAFNAFQADAADDLVCLVVDPDLLLQWADDPLHIGGRRDPDSGRSVSRAAQPCLLVLLVVLLVCFFPPHAAQDPVNQVVSLVVSQVPAQWEWDCDPRTTTITGRHTDHRDNGMDTGHYRSDGCVPRLLVSCVVPPQPRHDSSSVSSCCCPPNPRTNHDDPDPPPPPPDPPDSPPDDDD